Protein AF-A0AAW1SL68-F1 (afdb_monomer)

Mean predicted aligned error: 12.69 Å

Organism: NCBI:txid2026836

Solvent-accessible surface area (backbone atoms only — not comparable to full-atom values): 15968 Å² total; per-residue (Å²): 64,34,27,47,68,91,43,75,77,47,66,90,59,58,61,67,52,42,34,54,51,48,49,42,37,63,54,7,51,54,51,24,51,52,52,54,58,51,60,76,77,46,98,68,89,75,97,70,90,88,88,80,80,77,94,70,77,89,69,85,68,61,68,73,53,34,25,86,34,45,43,79,43,90,90,37,33,46,25,42,74,57,101,59,68,100,48,80,78,36,54,68,73,12,46,48,74,44,70,50,94,93,45,92,64,53,23,38,44,44,39,36,48,51,89,64,20,40,38,42,44,76,40,73,72,46,87,62,49,71,77,46,41,66,59,51,51,52,51,45,51,73,64,46,46,62,56,48,49,52,51,38,52,53,50,50,57,56,73,65,46,91,58,77,56,59,58,84,99,53,37,38,42,34,38,38,56,50,77,72,44,76,47,41,40,56,67,77,62,55,70,68,58,52,71,67,58,53,52,51,52,51,54,52,49,51,56,50,54,59,56,62,72,52,81,89,69,71,87,56,78,44,78,47,78,45,78,54,74,80,64,20,40,38,39,35,40,34,36,71,57,32,37,39,41,36,46,45,66,74,46,94,82,67,47,73,67,56,54,50,52,52,50,50,54,46,38,60,75,67,62,54,75,129

Foldseek 3Di:
DKDQQLRRPDDPDDLVQLQVVSLLCNQAVLVLVVVVVVVVPDPDDDPDDDPDDDPDDPPPDPPSSHNQQWHQAPQQKIFGDDPDDNDPLVVLVGWDWDDDPPDPFIWTWIWGDQPSMIDTDTHGDDPCCSVCVVVVSVVCCVPVNVVSVVVNVVVVVCVPDDQLQDDPQKFKWKAQQSSRDIGTHDPVVVVPDDPFVVVVLVVVVVVVVVVVVVPPDQQDKDWDWDQTPQRKIWIWIDHRSMIMIIIHHDPPPDDPVNSVVVVVVSCVSVVPPD

Nearest PDB structures (foldseek):
  8c7g-assembly1_B  TM=5.333E-01  e=2.286E-08  Drosophila melanogaster
  8jbe-assembly1_B  TM=5.114E-01  e=7.206E-08  Drosophila
  7q3e-assembly1_C  TM=4.377E-01  e=7.071E-05  Mus musculus
  7q3d-assembly1_C  TM=4.205E-01  e=9.979E-05  Homo sapiens

Structure (mmCIF, N/CA/C/O backbone):
data_AF-A0AAW1SL68-F1
#
_entry.id   AF-A0AAW1SL68-F1
#
loop_
_atom_site.group_PDB
_atom_site.id
_atom_site.type_symbol
_atom_site.label_atom_id
_atom_site.label_alt_id
_atom_site.label_comp_id
_atom_site.label_asym_id
_atom_site.label_entity_id
_atom_site.label_seq_id
_atom_site.pdbx_PDB_ins_code
_atom_site.Cartn_x
_atom_site.Cartn_y
_atom_site.Cartn_z
_atom_site.occupancy
_atom_site.B_iso_or_equiv
_atom_site.auth_seq_id
_atom_site.auth_comp_id
_atom_site.auth_asym_id
_atom_site.auth_atom_id
_atom_site.pdbx_PDB_model_num
ATOM 1 N N . MET A 1 1 ? 5.568 2.529 -10.640 1.00 90.75 1 MET A N 1
ATOM 2 C CA . MET A 1 1 ? 5.225 2.273 -9.220 1.00 90.75 1 MET A CA 1
ATOM 3 C C . MET A 1 1 ? 6.407 2.636 -8.331 1.00 90.75 1 MET A C 1
ATOM 5 O O . MET A 1 1 ? 7.523 2.283 -8.673 1.00 90.75 1 MET A O 1
ATOM 9 N N . LEU A 1 2 ? 6.189 3.329 -7.215 1.00 91.44 2 LEU A N 1
ATOM 10 C CA . LEU A 1 2 ? 7.220 3.734 -6.255 1.00 91.44 2 LEU A CA 1
ATOM 11 C C . LEU A 1 2 ? 6.992 3.039 -4.910 1.00 91.44 2 LEU A C 1
ATOM 13 O O . LEU A 1 2 ? 5.893 3.107 -4.359 1.00 91.44 2 LEU A O 1
ATOM 17 N N . LEU A 1 3 ? 8.038 2.422 -4.365 1.00 91.19 3 LEU A N 1
ATOM 18 C CA . LEU A 1 3 ? 8.047 1.785 -3.054 1.00 91.19 3 LEU A CA 1
ATOM 19 C C . LEU A 1 3 ? 9.108 2.401 -2.141 1.00 91.19 3 LEU A C 1
ATOM 21 O O . LEU A 1 3 ? 10.146 2.862 -2.608 1.00 91.19 3 LEU A O 1
ATOM 25 N N . HIS A 1 4 ? 8.866 2.319 -0.837 1.00 89.31 4 HIS A N 1
ATOM 26 C CA . HIS A 1 4 ? 9.845 2.548 0.218 1.00 89.31 4 HIS A CA 1
ATOM 27 C C . HIS A 1 4 ? 9.810 1.371 1.198 1.00 89.31 4 HIS A C 1
ATOM 29 O O . HIS A 1 4 ? 8.803 1.119 1.870 1.00 89.31 4 HIS A O 1
ATOM 35 N N . GLY A 1 5 ? 10.889 0.589 1.229 1.00 86.06 5 GLY A N 1
ATOM 36 C CA . GLY A 1 5 ? 10.877 -0.751 1.800 1.00 86.06 5 GLY A CA 1
ATOM 37 C C . GLY A 1 5 ? 9.733 -1.572 1.200 1.00 86.06 5 GLY A C 1
ATOM 38 O O . GLY A 1 5 ? 9.568 -1.644 -0.012 1.00 86.06 5 GLY A O 1
ATOM 39 N N . ARG A 1 6 ? 8.890 -2.156 2.055 1.00 84.56 6 ARG A N 1
ATOM 40 C CA . ARG A 1 6 ? 7.715 -2.949 1.639 1.00 84.56 6 ARG A CA 1
ATOM 41 C C . ARG A 1 6 ? 6.455 -2.129 1.333 1.00 84.56 6 ARG A C 1
ATOM 43 O O . ARG A 1 6 ? 5.433 -2.715 0.973 1.00 84.56 6 ARG A O 1
ATOM 50 N N . TYR A 1 7 ? 6.487 -0.816 1.545 1.00 84.00 7 TYR A N 1
ATOM 51 C CA . TYR A 1 7 ? 5.317 0.050 1.408 1.00 84.00 7 TYR A CA 1
ATOM 52 C C . TYR A 1 7 ? 5.291 0.665 0.011 1.00 84.00 7 TYR A C 1
ATOM 54 O O . TYR A 1 7 ? 6.285 1.246 -0.415 1.00 84.00 7 TYR A O 1
ATOM 62 N N . VAL A 1 8 ? 4.167 0.567 -0.701 1.00 86.81 8 VAL A N 1
ATOM 63 C CA . VAL A 1 8 ? 3.986 1.329 -1.946 1.00 86.81 8 VAL A CA 1
ATOM 64 C C . VAL A 1 8 ? 3.598 2.748 -1.569 1.00 86.81 8 VAL A C 1
ATOM 66 O O . VAL A 1 8 ? 2.657 2.958 -0.806 1.00 86.81 8 VAL A O 1
ATOM 69 N N . LEU A 1 9 ? 4.345 3.709 -2.095 1.00 84.88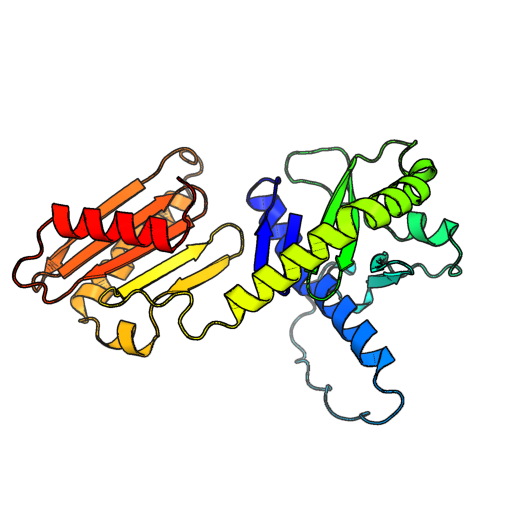 9 LEU A N 1
ATOM 70 C CA . LEU A 1 9 ? 4.048 5.127 -1.952 1.00 84.88 9 LEU A CA 1
ATOM 71 C C . LEU A 1 9 ? 3.108 5.601 -3.061 1.00 84.88 9 LEU A C 1
ATOM 73 O O . LEU A 1 9 ? 2.266 6.460 -2.822 1.00 84.88 9 LEU A O 1
ATOM 77 N N . TRP A 1 10 ? 3.252 5.047 -4.270 1.00 86.62 10 TRP A N 1
ATOM 78 C CA . TRP A 1 10 ? 2.449 5.435 -5.427 1.00 86.62 10 TRP A CA 1
ATOM 79 C C . TRP A 1 10 ? 2.466 4.378 -6.545 1.00 86.62 10 TRP A C 1
ATOM 81 O O . TRP A 1 10 ? 3.485 3.726 -6.780 1.00 86.62 10 TRP A O 1
ATOM 91 N N . SER A 1 11 ? 1.366 4.249 -7.289 1.00 87.31 11 SER A N 1
ATOM 92 C CA . SER A 1 11 ? 1.291 3.475 -8.534 1.00 87.31 11 SER A CA 1
ATOM 93 C C . SER A 1 11 ? 0.362 4.169 -9.529 1.00 87.31 11 SER A C 1
ATOM 95 O O . SER A 1 11 ? -0.677 4.684 -9.130 1.00 87.31 11 SER A O 1
ATOM 97 N N . SER A 1 12 ? 0.732 4.169 -10.811 1.00 88.44 12 SER A N 1
ATOM 98 C CA . SER A 1 12 ? -0.128 4.592 -11.927 1.00 88.44 12 SER A CA 1
ATOM 99 C C . SER A 1 12 ? -0.877 3.435 -12.588 1.00 88.44 12 SER A C 1
ATOM 101 O O . SER A 1 12 ? -1.609 3.665 -13.542 1.00 88.44 12 SER A O 1
ATOM 103 N N . LEU A 1 13 ? -0.632 2.199 -12.154 1.00 86.25 13 LEU A N 1
ATOM 104 C CA . LEU A 1 13 ? -1.165 1.000 -12.796 1.00 86.25 13 LEU A CA 1
ATOM 105 C C . LEU A 1 13 ? -2.511 0.607 -12.191 1.00 86.25 13 LEU A C 1
ATOM 107 O O . LEU A 1 13 ? -2.832 0.998 -11.065 1.00 86.25 13 LEU A O 1
ATOM 111 N N . GLY A 1 14 ? -3.251 -0.235 -12.914 1.00 79.62 14 GLY A N 1
ATOM 112 C CA . GLY A 1 14 ? -4.454 -0.882 -12.403 1.00 79.62 14 GLY A CA 1
ATOM 113 C C . GLY A 1 14 ? -4.194 -1.656 -11.106 1.00 79.62 14 GLY A C 1
ATOM 114 O O . GLY A 1 14 ? -3.051 -1.944 -10.730 1.00 79.62 14 GLY A O 1
ATOM 115 N N . MET A 1 15 ? -5.269 -1.978 -10.387 1.00 78.12 15 MET A N 1
ATOM 116 C CA . MET A 1 15 ? -5.177 -2.635 -9.081 1.00 78.12 15 MET A CA 1
ATOM 117 C C . MET A 1 15 ? -4.473 -3.995 -9.164 1.00 78.12 15 MET A C 1
ATOM 119 O O . MET A 1 15 ? -3.604 -4.279 -8.341 1.00 78.12 15 MET A O 1
ATOM 123 N N . GLU A 1 16 ? -4.831 -4.810 -10.154 1.00 83.19 16 GLU A N 1
ATOM 124 C CA . GLU A 1 16 ? -4.286 -6.160 -10.329 1.00 83.19 16 GLU A CA 1
ATOM 125 C C . GLU A 1 16 ? -2.799 -6.123 -10.701 1.00 83.19 16 GLU A C 1
ATOM 127 O O . GLU A 1 16 ? -1.984 -6.780 -10.051 1.00 83.19 16 GLU A O 1
ATOM 132 N N . ASP A 1 17 ? -2.418 -5.272 -11.655 1.00 87.62 17 ASP A N 1
ATOM 133 C CA . ASP A 1 17 ? -1.019 -5.106 -12.063 1.00 87.62 17 ASP A CA 1
ATOM 134 C C . ASP A 1 17 ? -0.153 -4.522 -10.941 1.00 87.62 17 ASP A C 1
ATOM 136 O O . ASP A 1 17 ? 0.974 -4.967 -10.707 1.00 87.62 17 ASP A O 1
ATOM 140 N N . SER A 1 18 ? -0.686 -3.550 -10.193 1.00 87.38 18 SER A N 1
ATOM 141 C CA . SER A 1 18 ? 0.003 -2.979 -9.032 1.00 87.38 18 SER A CA 1
ATOM 142 C C . SER A 1 18 ? 0.256 -4.033 -7.953 1.00 87.38 18 SER A C 1
ATOM 144 O O . SER A 1 18 ? 1.352 -4.080 -7.391 1.00 87.38 18 SER A O 1
ATOM 146 N N . GLN A 1 19 ? -0.723 -4.901 -7.675 1.00 84.69 19 GLN A N 1
ATOM 147 C CA . GLN A 1 19 ? -0.557 -6.011 -6.734 1.00 84.69 19 GLN A CA 1
ATOM 148 C C . GLN A 1 19 ? 0.483 -7.016 -7.231 1.00 84.69 19 GLN A C 1
ATOM 150 O O . GLN A 1 19 ? 1.371 -7.405 -6.471 1.00 84.69 19 GLN A O 1
ATOM 155 N N . ALA A 1 20 ? 0.408 -7.418 -8.501 1.00 87.81 20 ALA A N 1
ATOM 156 C CA . ALA A 1 20 ? 1.349 -8.363 -9.091 1.00 87.81 20 ALA A CA 1
ATOM 157 C C . ALA A 1 20 ? 2.793 -7.836 -9.023 1.00 87.81 20 ALA A C 1
ATOM 159 O O . ALA A 1 20 ? 3.703 -8.541 -8.573 1.00 87.81 20 ALA A O 1
ATOM 160 N N . LEU A 1 21 ? 3.002 -6.563 -9.372 1.00 90.81 21 LEU A N 1
ATOM 161 C CA . LEU A 1 21 ? 4.309 -5.920 -9.263 1.00 90.81 21 LEU A CA 1
ATOM 162 C C . LEU A 1 21 ? 4.763 -5.727 -7.819 1.00 90.81 21 LEU A C 1
ATOM 164 O O . LEU A 1 21 ? 5.958 -5.824 -7.542 1.00 90.81 21 LEU A O 1
ATOM 168 N N . HIS A 1 22 ? 3.852 -5.464 -6.882 1.00 89.25 22 HIS A N 1
ATOM 169 C CA . HIS A 1 22 ? 4.195 -5.389 -5.461 1.00 89.25 22 HIS A CA 1
ATOM 170 C C . HIS A 1 22 ? 4.668 -6.743 -4.926 1.00 89.25 22 HIS A C 1
ATOM 172 O O . HIS A 1 22 ? 5.665 -6.802 -4.199 1.00 89.25 22 HIS A O 1
ATOM 178 N N . VAL A 1 23 ? 4.028 -7.840 -5.340 1.00 88.81 23 VAL A N 1
ATOM 179 C CA . VAL A 1 23 ? 4.478 -9.202 -5.024 1.00 88.81 23 VAL A CA 1
ATOM 180 C C . VAL A 1 23 ? 5.870 -9.446 -5.600 1.00 88.81 23 VAL A C 1
ATOM 182 O O . VAL A 1 23 ? 6.755 -9.864 -4.856 1.00 88.81 23 VAL A O 1
ATOM 185 N N . LEU A 1 24 ? 6.115 -9.129 -6.875 1.00 91.06 24 LEU A N 1
ATOM 186 C CA . LEU A 1 24 ? 7.451 -9.236 -7.478 1.00 91.06 24 LEU A CA 1
ATOM 187 C C . LEU A 1 24 ? 8.494 -8.412 -6.700 1.00 91.06 24 LEU A C 1
ATOM 189 O O . LEU A 1 24 ? 9.565 -8.913 -6.348 1.00 91.06 24 LEU A O 1
ATOM 193 N N . ALA A 1 25 ? 8.166 -7.161 -6.373 1.00 91.62 25 ALA A N 1
ATOM 194 C CA . ALA A 1 25 ? 9.058 -6.262 -5.655 1.00 91.62 25 ALA A CA 1
ATOM 195 C C . ALA A 1 25 ? 9.428 -6.790 -4.264 1.00 91.62 25 ALA A C 1
ATOM 197 O O . ALA A 1 25 ? 10.599 -6.791 -3.888 1.00 91.62 25 ALA A O 1
ATOM 198 N N . THR A 1 26 ? 8.445 -7.267 -3.502 1.00 88.56 26 THR A N 1
ATOM 199 C CA . THR A 1 26 ? 8.644 -7.721 -2.119 1.00 88.56 26 THR A CA 1
ATOM 200 C C . THR A 1 26 ? 9.230 -9.123 -2.011 1.00 88.56 26 THR A C 1
ATOM 202 O O . THR A 1 26 ? 9.933 -9.406 -1.040 1.00 88.56 26 THR A O 1
ATOM 205 N N . THR A 1 27 ? 8.984 -9.993 -2.991 1.00 87.94 27 THR A N 1
ATOM 206 C CA . THR A 1 27 ? 9.466 -11.383 -2.967 1.00 87.94 27 THR A CA 1
ATOM 207 C C . THR A 1 27 ? 10.813 -11.577 -3.652 1.00 87.94 27 THR A C 1
ATOM 209 O O . THR A 1 27 ? 11.559 -12.458 -3.225 1.00 87.94 27 THR A O 1
ATOM 212 N N . ALA A 1 28 ? 11.147 -10.756 -4.654 1.00 90.25 28 ALA A N 1
ATOM 213 C CA . ALA A 1 28 ? 12.357 -10.915 -5.457 1.00 90.25 28 ALA A CA 1
ATOM 214 C C . ALA A 1 28 ? 13.281 -9.688 -5.404 1.00 90.25 28 ALA A C 1
ATOM 216 O O . ALA A 1 28 ? 14.425 -9.813 -4.965 1.00 90.25 28 ALA A O 1
ATOM 217 N N . LEU A 1 29 ? 12.789 -8.502 -5.782 1.00 91.31 29 LEU A N 1
ATOM 218 C CA . LEU A 1 29 ? 13.640 -7.320 -6.001 1.00 91.31 29 LEU A CA 1
ATOM 219 C C . LEU A 1 29 ? 14.248 -6.760 -4.706 1.00 91.31 29 LEU A C 1
ATOM 221 O O . LEU A 1 29 ? 15.464 -6.625 -4.597 1.00 91.31 29 LEU A O 1
ATOM 225 N N . LEU A 1 30 ? 13.425 -6.463 -3.697 1.00 90.25 30 LEU A N 1
ATOM 226 C CA . LEU A 1 30 ? 13.892 -5.917 -2.416 1.00 90.25 30 LEU A CA 1
ATOM 227 C C . LEU A 1 30 ? 14.814 -6.897 -1.662 1.00 90.25 30 LEU A C 1
ATOM 229 O O . LEU A 1 30 ? 15.844 -6.469 -1.131 1.00 90.25 30 LEU A O 1
ATOM 233 N N . PRO A 1 31 ? 14.537 -8.217 -1.627 1.00 88.75 31 PRO A N 1
ATOM 234 C CA . PRO A 1 31 ? 15.497 -9.167 -1.076 1.00 88.75 31 PRO A CA 1
ATOM 235 C C . PRO A 1 31 ? 16.816 -9.242 -1.865 1.00 88.75 31 PRO A C 1
ATOM 237 O O . PRO A 1 31 ? 17.869 -9.405 -1.253 1.00 88.75 31 PRO A O 1
ATOM 240 N N . ALA A 1 32 ? 16.796 -9.090 -3.194 1.00 87.06 32 ALA A N 1
ATOM 241 C CA . ALA A 1 32 ? 18.019 -9.069 -4.004 1.00 87.06 32 ALA A CA 1
ATOM 242 C C . ALA A 1 32 ? 18.892 -7.843 -3.689 1.00 87.06 32 ALA A C 1
ATOM 244 O O . ALA A 1 32 ? 20.104 -7.969 -3.501 1.00 87.06 32 ALA A O 1
ATOM 245 N N . VAL A 1 33 ? 18.259 -6.677 -3.530 1.00 86.50 33 VAL A N 1
ATOM 246 C CA . VAL A 1 33 ? 18.903 -5.448 -3.047 1.00 86.50 33 VAL A CA 1
ATOM 247 C C . VAL A 1 33 ? 19.572 -5.663 -1.689 1.00 86.50 33 VAL A C 1
ATOM 249 O O . VAL A 1 33 ? 20.758 -5.382 -1.521 1.00 86.50 33 VAL A O 1
ATOM 252 N N . THR A 1 34 ? 18.824 -6.178 -0.710 1.00 84.38 34 THR A N 1
ATOM 253 C CA . THR A 1 34 ? 19.344 -6.329 0.659 1.00 84.38 34 THR A CA 1
ATOM 254 C C . THR A 1 34 ? 20.465 -7.360 0.731 1.00 84.38 34 THR A C 1
ATOM 256 O O . THR A 1 34 ? 21.450 -7.136 1.436 1.00 84.38 34 THR A O 1
ATOM 259 N N . ALA A 1 35 ? 20.375 -8.447 -0.045 1.00 80.88 35 ALA A N 1
ATOM 260 C CA . ALA A 1 35 ? 21.464 -9.402 -0.197 1.00 80.88 35 ALA A CA 1
ATOM 261 C C . ALA A 1 35 ? 22.727 -8.713 -0.735 1.00 80.88 35 ALA A C 1
ATOM 263 O O . ALA A 1 35 ? 23.797 -8.875 -0.151 1.00 80.88 35 ALA A O 1
ATOM 264 N N . HIS A 1 36 ? 22.610 -7.891 -1.783 1.00 74.44 36 HIS A N 1
ATOM 265 C CA . HIS A 1 36 ? 23.743 -7.158 -2.353 1.00 74.44 36 HIS A CA 1
ATOM 266 C C . HIS A 1 36 ? 24.404 -6.204 -1.341 1.00 74.44 36 HIS A C 1
ATOM 268 O O . HIS A 1 36 ? 25.627 -6.221 -1.183 1.00 74.44 36 HIS A O 1
ATOM 274 N N . SER A 1 37 ? 23.613 -5.429 -0.592 1.00 66.69 37 SER A N 1
ATOM 275 C CA . SER A 1 37 ? 24.130 -4.539 0.459 1.00 66.69 37 SER A CA 1
ATOM 276 C C . SER A 1 37 ? 24.770 -5.301 1.629 1.00 66.69 37 SER A C 1
ATOM 278 O O . SER A 1 37 ? 25.761 -4.844 2.195 1.00 66.69 37 SER A O 1
ATOM 280 N N . ALA A 1 38 ? 24.263 -6.491 1.972 1.00 59.66 38 ALA A N 1
ATOM 281 C CA . ALA A 1 38 ? 24.864 -7.348 2.996 1.00 59.66 38 ALA A CA 1
ATOM 282 C C . ALA A 1 38 ? 26.229 -7.915 2.559 1.00 59.66 38 ALA A C 1
ATOM 284 O O . ALA A 1 38 ? 27.146 -8.023 3.376 1.00 59.66 38 ALA A O 1
ATOM 285 N N . PHE A 1 39 ? 26.404 -8.214 1.266 1.00 52.72 39 PHE A N 1
ATOM 286 C CA . PHE A 1 39 ? 27.691 -8.648 0.715 1.00 52.72 39 PHE A CA 1
ATOM 287 C C . PHE A 1 39 ? 28.753 -7.533 0.710 1.00 52.72 39 PHE A C 1
ATOM 289 O O . PHE A 1 39 ? 29.941 -7.846 0.815 1.00 52.72 39 PHE A O 1
ATOM 296 N N . SER A 1 40 ? 28.369 -6.248 0.658 1.00 48.44 40 SER A N 1
ATOM 297 C CA . SER A 1 40 ? 29.333 -5.133 0.670 1.00 48.44 40 SER A CA 1
ATOM 298 C C . SER A 1 40 ? 29.892 -4.806 2.064 1.00 48.44 40 SER A C 1
ATOM 300 O O . SER A 1 40 ? 30.948 -4.185 2.163 1.00 48.44 40 SER A O 1
ATOM 302 N N . LEU A 1 41 ? 29.220 -5.231 3.140 1.00 43.94 41 LEU A N 1
ATOM 303 C CA . LEU A 1 41 ? 29.601 -4.945 4.534 1.00 43.94 41 LEU A CA 1
ATOM 304 C C . LEU A 1 41 ? 30.269 -6.129 5.261 1.00 43.94 41 LEU A C 1
ATOM 306 O O . LEU A 1 41 ? 30.712 -5.972 6.396 1.00 43.94 41 LEU A O 1
ATOM 310 N N . GLY A 1 42 ? 30.384 -7.304 4.631 1.00 35.88 42 GLY A N 1
ATOM 311 C CA . GLY A 1 42 ? 30.659 -8.545 5.360 1.00 35.88 42 GLY A CA 1
ATOM 312 C C . GLY A 1 42 ? 31.508 -9.586 4.636 1.00 35.88 42 GLY A C 1
ATOM 313 O O . GLY A 1 42 ? 31.122 -10.749 4.575 1.00 35.88 42 GLY A O 1
ATOM 314 N N . ARG A 1 43 ? 32.731 -9.252 4.198 1.00 40.97 43 ARG A N 1
ATOM 315 C CA . ARG A 1 43 ? 33.781 -10.276 3.999 1.00 40.97 43 ARG A CA 1
ATOM 316 C C . ARG A 1 43 ? 34.377 -10.680 5.355 1.00 40.97 43 ARG A C 1
ATOM 318 O O . ARG A 1 43 ? 35.573 -10.517 5.565 1.00 40.97 43 ARG A O 1
ATOM 325 N N . ARG A 1 44 ? 33.537 -11.150 6.287 1.00 45.28 44 ARG A N 1
ATOM 326 C CA . ARG A 1 44 ? 33.881 -11.938 7.489 1.00 45.28 44 ARG A CA 1
ATOM 327 C C . ARG A 1 44 ? 32.602 -12.274 8.274 1.00 45.28 44 ARG A C 1
ATOM 329 O O . ARG A 1 44 ? 31.937 -11.387 8.786 1.00 45.28 44 ARG A O 1
ATOM 336 N N . ILE A 1 45 ? 32.377 -13.583 8.427 1.00 39.47 45 ILE A N 1
ATOM 337 C CA . ILE A 1 45 ? 31.515 -14.259 9.415 1.00 39.47 45 ILE A CA 1
ATOM 338 C C . ILE A 1 45 ? 30.009 -14.311 9.081 1.00 39.47 45 ILE A C 1
ATOM 340 O O . ILE A 1 45 ? 29.229 -13.458 9.482 1.00 39.47 45 ILE A O 1
ATOM 344 N N . SER A 1 46 ? 29.582 -15.399 8.431 1.00 34.94 46 SER A N 1
ATOM 345 C CA . SER A 1 46 ? 28.626 -16.372 9.009 1.00 34.94 46 SER A CA 1
ATOM 346 C C . SER A 1 46 ? 28.228 -17.433 7.975 1.00 34.94 46 SER A C 1
ATOM 348 O O . SER A 1 46 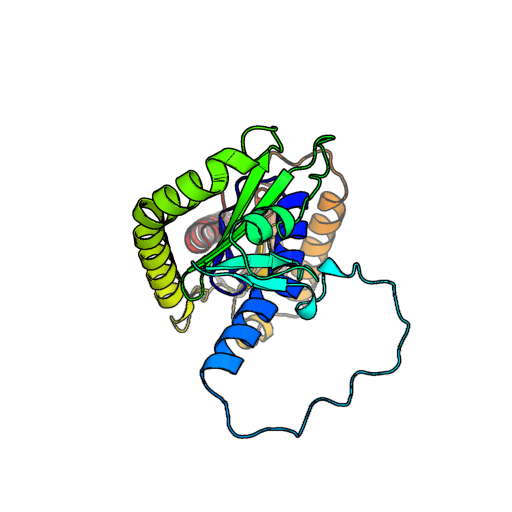? 27.166 -17.418 7.364 1.00 34.94 46 SER A O 1
ATOM 350 N N . SER A 1 47 ? 29.094 -18.435 7.819 1.00 43.00 47 SER A N 1
ATOM 351 C CA . SER A 1 47 ? 28.664 -19.775 7.428 1.00 43.00 47 SER A CA 1
ATOM 352 C C . SER A 1 47 ? 28.068 -20.469 8.658 1.00 43.00 47 SER A C 1
ATOM 354 O O . SER A 1 47 ? 28.753 -21.234 9.328 1.00 43.00 47 SER A O 1
ATOM 356 N N . ALA A 1 48 ? 26.830 -20.153 9.019 1.00 37.34 48 ALA A N 1
ATOM 357 C CA . ALA A 1 48 ? 25.997 -20.974 9.900 1.00 37.34 48 ALA A CA 1
ATOM 358 C C . ALA A 1 48 ? 24.604 -20.344 9.956 1.00 37.34 48 ALA A C 1
ATOM 360 O O . ALA A 1 48 ? 24.496 -19.137 10.114 1.00 37.34 48 ALA A O 1
ATOM 361 N N . TYR A 1 49 ? 23.567 -21.177 9.883 1.00 34.78 49 TYR A N 1
ATOM 362 C CA . TYR A 1 49 ? 22.143 -20.822 9.936 1.00 34.78 49 TYR A CA 1
ATOM 363 C C . TYR A 1 49 ? 21.517 -20.259 8.656 1.00 34.78 49 TYR A C 1
ATOM 365 O O . TYR A 1 49 ? 21.157 -19.092 8.569 1.00 34.78 49 TYR A O 1
ATOM 373 N N . SER A 1 50 ? 21.255 -21.157 7.701 1.00 33.38 50 SER A N 1
ATOM 374 C CA . SER A 1 50 ? 19.928 -21.280 7.066 1.00 33.38 50 SER A CA 1
ATOM 375 C C . SER A 1 50 ? 19.846 -22.582 6.264 1.00 33.38 50 SER A C 1
ATOM 377 O O . SER A 1 50 ? 19.805 -22.594 5.039 1.00 33.38 50 SER A O 1
ATOM 379 N N . SER A 1 51 ? 19.830 -23.712 6.970 1.00 37.34 51 SER A N 1
ATOM 380 C CA . SER A 1 51 ? 19.390 -24.999 6.428 1.00 37.34 51 SER A CA 1
ATOM 381 C C . SER A 1 51 ? 18.253 -25.528 7.292 1.00 37.34 51 SER A C 1
ATOM 383 O O . SER A 1 51 ? 18.439 -26.359 8.172 1.00 37.34 51 SER A O 1
ATOM 385 N N . ARG A 1 52 ? 17.053 -24.995 7.056 1.00 37.78 52 ARG A N 1
ATOM 386 C CA . ARG A 1 52 ? 15.780 -25.653 7.383 1.00 37.78 52 ARG A CA 1
ATOM 387 C C . ARG A 1 52 ? 14.654 -24.974 6.606 1.00 37.78 52 ARG A C 1
ATOM 389 O O . ARG A 1 52 ? 13.758 -24.361 7.169 1.00 37.78 52 ARG A O 1
ATOM 396 N N . SER A 1 53 ? 14.722 -25.101 5.284 1.00 35.38 53 SER A N 1
ATOM 397 C CA . SER A 1 53 ? 13.526 -24.990 4.453 1.00 35.38 53 SER A CA 1
ATOM 398 C C . SER A 1 53 ? 12.963 -26.390 4.293 1.00 35.38 53 SER A C 1
ATOM 400 O O . SER A 1 53 ? 13.636 -27.294 3.801 1.00 35.38 53 SER A O 1
ATOM 402 N N . ALA A 1 54 ? 11.753 -26.547 4.813 1.00 34.44 54 ALA A N 1
ATOM 403 C CA . ALA A 1 54 ? 10.960 -27.753 4.782 1.00 34.44 54 ALA A CA 1
ATOM 404 C C . ALA A 1 54 ? 10.857 -28.320 3.361 1.00 34.44 54 ALA A C 1
ATOM 406 O O . ALA A 1 54 ? 10.538 -27.616 2.404 1.00 34.44 54 ALA A O 1
ATOM 407 N N . SER A 1 55 ? 11.091 -29.624 3.255 1.00 38.50 55 SER A N 1
ATOM 408 C CA . SER A 1 55 ? 10.615 -30.452 2.159 1.00 38.50 55 SER A CA 1
ATOM 409 C C . SER A 1 55 ? 9.084 -30.421 2.153 1.00 38.50 55 SER A C 1
ATOM 411 O O . SER A 1 55 ? 8.441 -31.079 2.970 1.00 38.50 55 SER A O 1
ATOM 413 N N . GLY A 1 56 ? 8.499 -29.634 1.257 1.00 31.05 56 GLY A N 1
ATOM 414 C CA . GLY A 1 56 ? 7.057 -29.568 1.048 1.00 31.05 56 GLY A CA 1
ATOM 415 C C . GLY A 1 56 ? 6.770 -28.992 -0.331 1.00 31.05 56 GLY A C 1
ATOM 416 O O . GLY A 1 56 ? 6.976 -27.805 -0.538 1.00 31.05 56 GLY A O 1
ATOM 417 N N . SER A 1 57 ? 6.381 -29.873 -1.257 1.00 33.75 57 SER A N 1
ATOM 418 C CA . SER A 1 57 ? 5.917 -29.634 -2.635 1.00 33.75 57 SER A CA 1
ATOM 419 C C . SER A 1 57 ? 6.563 -28.458 -3.385 1.00 33.75 57 SER A C 1
ATOM 421 O O . SER A 1 57 ? 6.195 -27.297 -3.196 1.00 33.75 57 SER A O 1
ATOM 423 N N . ALA A 1 58 ? 7.455 -28.773 -4.326 1.00 39.12 58 ALA A N 1
ATOM 424 C CA . ALA A 1 58 ? 7.882 -27.852 -5.372 1.00 39.12 58 ALA A CA 1
ATOM 425 C C . ALA A 1 58 ? 6.685 -27.495 -6.273 1.00 39.12 58 ALA A C 1
ATOM 427 O O . ALA A 1 58 ? 6.498 -28.059 -7.345 1.00 39.12 58 ALA A O 1
ATOM 428 N N . SER A 1 59 ? 5.852 -26.562 -5.813 1.00 41.09 59 SER A N 1
ATOM 429 C CA . SER A 1 59 ? 5.076 -25.719 -6.711 1.00 41.09 59 SER A CA 1
ATOM 430 C C . SER A 1 59 ? 6.097 -24.932 -7.523 1.00 41.09 59 SER A C 1
ATOM 432 O O . SER A 1 59 ? 6.985 -24.292 -6.949 1.00 41.09 59 SER A O 1
ATOM 434 N N . SER A 1 60 ? 6.032 -25.073 -8.842 1.00 43.81 60 SER A N 1
ATOM 435 C CA . SER A 1 60 ? 6.874 -24.400 -9.824 1.00 43.81 60 SER A CA 1
ATOM 436 C C . SER A 1 60 ? 6.715 -22.884 -9.696 1.00 43.81 60 SER A C 1
ATOM 438 O O . SER A 1 60 ? 5.941 -22.260 -10.417 1.00 43.81 60 SER A O 1
ATOM 440 N N . ARG A 1 61 ? 7.407 -22.271 -8.734 1.00 56.31 61 ARG A N 1
ATOM 441 C CA . ARG A 1 61 ? 7.500 -20.815 -8.652 1.00 56.31 61 ARG A CA 1
ATOM 442 C C . ARG A 1 61 ? 8.265 -20.339 -9.880 1.00 56.31 61 ARG A C 1
ATOM 444 O O . ARG A 1 61 ? 9.309 -20.912 -10.196 1.00 56.31 61 ARG A O 1
ATOM 451 N N . HIS A 1 62 ? 7.755 -19.307 -10.551 1.00 65.06 62 HIS A N 1
ATOM 452 C CA . HIS A 1 62 ? 8.470 -18.678 -11.657 1.00 65.06 62 HIS A CA 1
ATOM 453 C C . HIS A 1 62 ? 9.894 -18.313 -11.201 1.00 65.06 62 HIS A C 1
ATOM 455 O O . HIS A 1 62 ? 10.049 -17.745 -10.116 1.00 65.06 62 HIS A O 1
ATOM 461 N N . PRO A 1 63 ? 10.936 -18.650 -11.981 1.00 70.44 63 PRO A N 1
ATOM 462 C CA . PRO A 1 63 ? 12.331 -18.475 -11.570 1.00 70.44 63 PRO A CA 1
ATOM 463 C C . PRO A 1 63 ? 12.666 -17.013 -11.238 1.00 70.44 63 PRO A C 1
ATOM 465 O O . PRO A 1 63 ? 13.453 -16.748 -10.330 1.00 70.44 63 PRO A O 1
ATOM 468 N N . GLU A 1 64 ? 11.996 -16.072 -11.899 1.00 75.50 64 GLU A N 1
ATOM 469 C CA . GLU A 1 64 ? 12.130 -14.623 -11.707 1.00 75.50 64 GLU A CA 1
ATOM 470 C C . GLU A 1 64 ? 11.533 -14.117 -10.384 1.00 75.50 64 GLU A C 1
ATOM 472 O O . GLU A 1 64 ? 11.899 -13.046 -9.914 1.00 75.50 64 GLU A O 1
ATOM 477 N N . LEU A 1 65 ? 10.683 -14.902 -9.713 1.00 79.31 65 LEU A N 1
ATOM 478 C CA . LEU A 1 65 ? 10.222 -14.595 -8.352 1.00 79.31 65 LEU A CA 1
ATOM 479 C C . LEU A 1 65 ? 11.260 -14.975 -7.285 1.00 79.31 65 LEU A C 1
ATOM 481 O O . LEU A 1 65 ? 11.024 -14.798 -6.089 1.00 79.31 65 LEU A O 1
ATOM 485 N N . SER A 1 66 ? 12.406 -15.530 -7.689 1.00 83.00 66 SER A N 1
ATOM 486 C CA . SER A 1 66 ? 13.505 -15.801 -6.772 1.00 83.00 66 SER A CA 1
ATOM 487 C C . SER A 1 66 ? 14.430 -14.580 -6.665 1.00 83.00 66 SER A C 1
ATOM 489 O O . SER A 1 66 ? 14.881 -14.067 -7.687 1.00 83.00 66 SER A O 1
ATOM 491 N N . PRO A 1 67 ? 14.817 -14.144 -5.451 1.00 83.38 67 PRO A N 1
ATOM 492 C CA . PRO A 1 67 ? 15.799 -13.067 -5.283 1.00 83.38 67 PRO A CA 1
ATOM 493 C C . PRO A 1 67 ? 17.128 -13.337 -5.990 1.00 83.38 67 PRO A C 1
ATOM 495 O O . PRO A 1 67 ? 17.806 -12.420 -6.428 1.00 83.38 67 PRO A O 1
ATOM 498 N N . LYS A 1 68 ? 17.494 -14.618 -6.119 1.00 84.56 68 LYS A N 1
ATOM 499 C CA . LYS A 1 68 ? 18.729 -15.071 -6.768 1.00 84.56 68 LYS A CA 1
ATOM 500 C C . LYS A 1 68 ? 18.721 -14.908 -8.284 1.00 84.56 68 LYS A C 1
ATOM 502 O O . LYS A 1 68 ? 19.765 -15.101 -8.890 1.00 84.56 68 LYS A O 1
ATOM 507 N N . ALA A 1 69 ? 17.569 -14.631 -8.892 1.00 85.19 69 ALA A N 1
ATOM 508 C CA . ALA A 1 69 ? 17.490 -14.323 -10.312 1.00 85.19 69 ALA A CA 1
ATOM 509 C C . ALA A 1 69 ? 17.913 -12.880 -10.608 1.00 85.19 69 ALA A C 1
ATOM 511 O O . ALA A 1 69 ? 18.201 -12.581 -11.760 1.00 85.19 69 ALA A O 1
ATOM 512 N N . TRP A 1 70 ? 17.985 -12.013 -9.594 1.00 87.38 70 TRP A N 1
ATOM 513 C CA . TRP A 1 70 ? 18.223 -10.583 -9.754 1.00 87.38 70 TRP A CA 1
ATOM 514 C C . TRP A 1 70 ? 19.582 -10.164 -9.204 1.00 87.38 70 TRP A C 1
ATOM 516 O O . TRP A 1 70 ? 20.029 -10.635 -8.159 1.00 87.38 70 TRP A O 1
ATOM 526 N N . GLN A 1 71 ? 20.201 -9.211 -9.887 1.00 87.19 71 GLN A N 1
ATOM 527 C CA . GLN A 1 71 ? 21.446 -8.569 -9.496 1.00 87.19 71 GLN A CA 1
ATOM 528 C C . GLN A 1 71 ? 21.300 -7.050 -9.545 1.00 87.19 71 GLN A C 1
ATOM 530 O O . GLN A 1 71 ? 20.590 -6.503 -10.390 1.00 87.19 71 GLN A O 1
ATOM 535 N N . VAL A 1 72 ? 22.002 -6.370 -8.639 1.00 84.88 72 VAL A N 1
ATOM 536 C CA . VAL A 1 72 ? 22.125 -4.912 -8.661 1.00 84.88 72 VAL A CA 1
ATOM 537 C C . VAL A 1 72 ? 23.253 -4.544 -9.619 1.00 84.88 72 VAL A C 1
ATOM 539 O O . VAL A 1 72 ? 24.398 -4.965 -9.450 1.00 84.88 72 VAL A O 1
ATOM 542 N N . LEU A 1 73 ? 22.906 -3.777 -10.641 1.00 82.00 73 LEU A N 1
ATOM 543 C CA . LEU A 1 73 ? 23.789 -3.282 -11.684 1.00 82.00 73 LEU A CA 1
ATOM 544 C C . LEU A 1 73 ? 24.355 -1.906 -11.287 1.00 82.00 73 LEU A C 1
ATOM 546 O O . LEU A 1 73 ? 23.796 -1.215 -10.422 1.00 82.00 73 LEU A O 1
ATOM 550 N N . PRO A 1 74 ? 25.465 -1.467 -11.912 1.00 73.81 74 PRO A N 1
ATOM 551 C CA . PRO A 1 74 ? 26.003 -0.132 -11.688 1.00 73.81 74 PRO A CA 1
ATOM 552 C C . PRO A 1 74 ? 24.935 0.948 -11.883 1.00 73.81 74 PRO A C 1
ATOM 554 O O . PRO A 1 74 ? 24.160 0.917 -12.834 1.00 73.81 74 PRO A O 1
ATOM 557 N N . GLY A 1 75 ? 24.902 1.918 -10.970 1.00 75.25 75 GLY 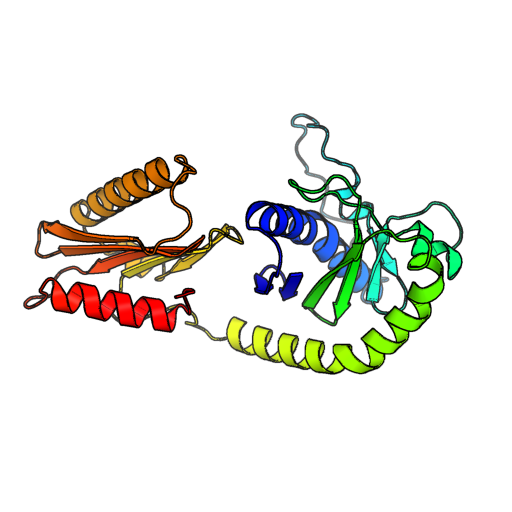A N 1
ATOM 558 C CA . GLY A 1 75 ? 23.904 2.988 -10.995 1.00 75.25 75 GLY A CA 1
ATOM 559 C C . GLY A 1 75 ? 22.602 2.675 -10.258 1.00 75.25 75 GLY A C 1
ATOM 560 O O . GLY A 1 75 ? 21.734 3.532 -10.262 1.00 75.25 75 GLY A O 1
ATOM 561 N N . GLY A 1 76 ? 22.473 1.521 -9.592 1.00 80.12 76 GLY A N 1
ATOM 562 C CA . GLY A 1 76 ? 21.310 1.205 -8.748 1.00 80.12 76 GLY A CA 1
ATOM 563 C C . GLY A 1 76 ? 20.140 0.571 -9.501 1.00 80.12 76 GLY A C 1
ATOM 564 O O . GLY A 1 76 ? 19.081 0.359 -8.921 1.00 80.12 76 GLY A O 1
ATOM 565 N N . VAL A 1 77 ? 20.317 0.244 -10.781 1.00 87.06 77 VAL A N 1
ATOM 566 C CA . VAL A 1 77 ? 19.336 -0.510 -11.572 1.00 87.06 77 VAL A CA 1
ATOM 567 C C . VAL A 1 77 ? 19.408 -1.989 -11.202 1.00 87.06 77 VAL A C 1
ATOM 569 O O . VAL A 1 77 ? 20.495 -2.501 -10.950 1.00 87.06 77 VAL A O 1
ATOM 572 N N . LEU A 1 78 ? 18.283 -2.700 -11.186 1.00 87.75 78 LEU A N 1
ATOM 573 C CA . LEU A 1 78 ? 18.277 -4.156 -11.071 1.00 87.75 78 LEU A CA 1
ATOM 574 C C . LEU A 1 78 ? 18.026 -4.801 -12.429 1.00 87.75 78 LEU A C 1
ATOM 576 O O . LEU A 1 78 ? 17.173 -4.355 -13.190 1.00 87.75 78 LEU A O 1
ATOM 580 N N . GLY A 1 79 ? 18.723 -5.899 -12.687 1.00 87.19 79 GLY A N 1
ATOM 581 C CA . GLY A 1 79 ? 18.444 -6.763 -13.827 1.00 87.19 79 GLY A CA 1
ATOM 582 C C . GLY A 1 79 ? 18.571 -8.228 -13.452 1.00 87.19 79 GLY A C 1
ATOM 583 O O . GLY A 1 79 ? 19.038 -8.582 -12.369 1.00 87.19 79 GLY A O 1
ATOM 584 N N . LEU A 1 80 ? 18.135 -9.084 -14.357 1.00 86.62 80 LEU A N 1
ATOM 585 C CA . LEU A 1 80 ? 18.268 -10.522 -14.270 1.00 86.62 80 LEU A CA 1
ATOM 586 C C . LEU A 1 80 ? 19.739 -10.938 -14.406 1.00 86.62 80 LEU A C 1
ATOM 588 O O . LEU A 1 80 ? 20.539 -10.308 -15.104 1.00 86.62 80 LEU A O 1
ATOM 592 N N . HIS A 1 81 ? 20.109 -12.032 -13.752 1.00 80.44 81 HIS A N 1
ATOM 593 C CA . HIS A 1 81 ? 21.395 -12.674 -13.983 1.00 80.44 81 HIS A CA 1
ATOM 594 C C . HIS A 1 81 ? 21.462 -13.185 -15.424 1.00 80.44 81 HIS A C 1
ATOM 596 O O . HIS A 1 81 ? 20.800 -14.156 -15.784 1.00 80.44 81 HIS A O 1
ATOM 602 N N . ASN A 1 82 ? 22.303 -12.552 -16.239 1.00 66.19 82 ASN A N 1
ATOM 603 C CA . ASN A 1 82 ? 22.666 -13.059 -17.553 1.00 66.19 82 ASN A CA 1
ATOM 604 C C . ASN A 1 82 ? 24.036 -13.749 -17.442 1.00 66.19 82 ASN A C 1
ATOM 606 O O . ASN A 1 82 ? 24.954 -13.215 -16.823 1.00 66.19 82 ASN A O 1
ATOM 610 N N . ALA A 1 83 ? 24.185 -14.944 -18.017 1.00 48.22 83 ALA A N 1
ATOM 611 C CA . ALA A 1 83 ? 25.426 -15.730 -17.977 1.00 48.22 83 ALA A CA 1
ATOM 612 C C . ALA A 1 83 ? 26.582 -15.109 -18.802 1.00 48.22 83 ALA A C 1
ATOM 614 O O . ALA A 1 83 ? 27.656 -15.699 -18.911 1.00 48.22 83 ALA A O 1
ATOM 615 N N . SER A 1 84 ? 26.363 -13.925 -19.378 1.00 49.03 84 SER A N 1
ATOM 616 C CA . SER A 1 84 ? 27.237 -13.250 -20.335 1.00 49.03 84 SER A CA 1
ATOM 617 C C . SER A 1 84 ? 27.785 -11.950 -19.723 1.00 49.03 84 SER A C 1
ATOM 619 O O . SER A 1 84 ? 26.991 -11.165 -19.218 1.00 49.03 84 SER A O 1
ATOM 621 N N . SER A 1 85 ? 29.116 -11.772 -19.770 1.00 44.09 85 SER A N 1
ATOM 622 C CA . SER A 1 85 ? 29.979 -10.614 -19.399 1.00 44.09 85 SER A CA 1
ATOM 623 C C . SER A 1 85 ? 29.313 -9.311 -18.886 1.00 44.09 85 SER A C 1
ATOM 625 O O . SER A 1 85 ? 28.378 -8.827 -19.519 1.00 44.09 85 SER A O 1
ATOM 627 N N . PRO A 1 86 ? 29.851 -8.645 -17.837 1.00 51.66 86 PRO A N 1
ATOM 628 C CA . PRO A 1 86 ? 29.308 -7.410 -17.254 1.00 51.66 86 PRO A CA 1
ATOM 629 C C . PRO A 1 86 ? 29.605 -6.134 -18.080 1.00 51.66 86 PRO A C 1
ATOM 631 O O . PRO A 1 86 ? 30.036 -5.121 -17.533 1.00 51.66 86 PRO A O 1
ATOM 634 N N . ASP A 1 87 ? 29.386 -6.158 -19.395 1.00 53.88 87 ASP A N 1
ATOM 635 C CA . ASP A 1 87 ? 29.537 -4.979 -20.265 1.00 53.88 87 ASP A CA 1
ATOM 636 C C . ASP A 1 87 ? 28.246 -4.143 -20.314 1.00 53.88 87 ASP A C 1
ATOM 638 O O . ASP A 1 87 ? 27.169 -4.649 -20.032 1.00 53.88 87 ASP A O 1
ATOM 642 N N . GLN A 1 88 ? 28.278 -2.866 -20.707 1.00 52.12 88 GLN A N 1
ATOM 643 C CA . GLN A 1 88 ? 27.057 -2.033 -20.796 1.00 52.12 88 GLN A CA 1
ATOM 644 C C . GLN A 1 88 ? 25.981 -2.611 -21.740 1.00 52.12 88 GLN A C 1
ATOM 646 O O . GLN A 1 88 ? 24.789 -2.457 -21.477 1.00 52.12 88 GLN A O 1
ATOM 651 N N . ALA A 1 89 ? 26.381 -3.362 -22.774 1.00 52.38 89 ALA A N 1
ATOM 652 C CA . ALA A 1 89 ? 25.468 -4.126 -23.633 1.00 52.38 89 ALA A CA 1
ATOM 653 C C . ALA A 1 89 ? 24.730 -5.261 -22.884 1.00 52.38 89 ALA A C 1
ATOM 655 O O . ALA A 1 89 ? 23.675 -5.720 -23.322 1.00 52.38 89 ALA A O 1
ATOM 656 N N . SER A 1 90 ? 25.253 -5.701 -21.733 1.00 60.94 90 SER A N 1
ATOM 657 C CA . SER A 1 90 ? 24.617 -6.689 -20.853 1.00 60.94 90 SER A CA 1
ATOM 658 C C . SER A 1 90 ? 23.450 -6.115 -20.048 1.00 60.94 90 SER A C 1
ATOM 660 O O . SER A 1 90 ? 22.541 -6.871 -19.719 1.00 60.94 90 SER A O 1
ATOM 662 N N . LEU A 1 91 ? 23.418 -4.794 -19.793 1.00 64.56 91 LEU A N 1
ATOM 663 C CA . LEU A 1 91 ? 22.342 -4.148 -19.029 1.00 64.56 91 LEU A CA 1
ATOM 664 C C . LEU A 1 91 ? 21.000 -4.330 -19.740 1.00 64.56 91 LEU A C 1
ATOM 666 O O . LEU A 1 91 ? 20.055 -4.843 -19.152 1.00 64.56 91 LEU A O 1
ATOM 670 N N . ILE A 1 92 ? 20.947 -3.999 -21.031 1.00 66.62 92 ILE A N 1
ATOM 671 C CA . ILE A 1 92 ? 19.740 -4.128 -21.861 1.00 66.62 92 ILE A CA 1
ATOM 672 C C . ILE A 1 92 ? 19.280 -5.590 -21.919 1.00 66.62 92 ILE A C 1
ATOM 674 O O . ILE A 1 92 ? 18.098 -5.883 -21.768 1.00 66.62 92 ILE A O 1
ATOM 678 N N . ASN A 1 93 ? 20.226 -6.520 -22.069 1.00 70.12 93 ASN A N 1
ATOM 679 C CA . ASN A 1 93 ? 19.948 -7.958 -22.124 1.00 70.12 93 ASN A CA 1
ATOM 680 C C . ASN A 1 93 ? 19.643 -8.583 -20.753 1.00 70.12 93 ASN A C 1
ATOM 682 O O . ASN A 1 93 ? 19.397 -9.786 -20.675 1.00 70.12 93 ASN A O 1
ATOM 686 N N . SER A 1 94 ? 19.705 -7.800 -19.678 1.00 77.69 94 SER A N 1
ATOM 687 C CA . SER A 1 94 ? 19.363 -8.229 -18.323 1.00 77.69 94 SER A CA 1
ATOM 688 C C . SER A 1 94 ? 18.001 -7.710 -17.865 1.00 77.69 94 SER A C 1
ATOM 690 O O . SER A 1 94 ? 17.521 -8.130 -16.819 1.00 77.69 94 SER A O 1
ATOM 692 N N . LEU A 1 95 ? 17.348 -6.816 -18.611 1.00 83.31 95 LEU A N 1
ATOM 693 C CA . LEU A 1 95 ? 16.041 -6.305 -18.205 1.00 83.31 95 LEU A CA 1
ATOM 694 C C . LEU A 1 95 ? 14.944 -7.345 -18.442 1.00 83.31 95 LEU A C 1
ATOM 696 O O . LEU A 1 95 ? 14.899 -8.016 -19.476 1.00 83.31 95 LEU A O 1
ATOM 700 N N . ALA A 1 96 ? 14.058 -7.472 -17.459 1.00 86.81 96 ALA A N 1
ATOM 701 C CA . ALA A 1 96 ? 12.911 -8.360 -17.546 1.00 86.81 96 ALA A CA 1
ATOM 702 C C . ALA A 1 96 ? 11.824 -7.742 -18.432 1.00 86.81 96 ALA A C 1
ATOM 704 O O . ALA A 1 96 ? 11.619 -6.527 -18.417 1.00 86.81 96 ALA A O 1
ATOM 705 N N . HIS A 1 97 ? 11.105 -8.595 -19.158 1.00 86.94 97 HIS A N 1
ATOM 706 C CA . HIS A 1 97 ? 9.908 -8.202 -19.894 1.00 86.94 97 HIS A CA 1
ATOM 707 C C . HIS A 1 97 ? 8.696 -8.717 -19.127 1.00 86.94 97 HIS A C 1
ATOM 709 O O . HIS A 1 97 ? 8.686 -9.865 -18.685 1.00 86.94 97 HIS A O 1
ATOM 715 N N . ILE A 1 98 ? 7.688 -7.872 -18.956 1.00 89.44 98 ILE A N 1
ATOM 716 C CA . ILE A 1 98 ? 6.456 -8.214 -18.252 1.00 89.44 98 ILE A CA 1
ATOM 717 C C . ILE A 1 98 ? 5.245 -7.907 -19.127 1.00 89.44 98 ILE A C 1
ATOM 719 O O . ILE A 1 98 ? 5.302 -7.030 -19.985 1.00 89.44 98 ILE A O 1
ATOM 723 N N . TYR A 1 99 ? 4.144 -8.603 -18.872 1.00 89.62 99 TYR A N 1
ATOM 724 C CA . TYR A 1 99 ? 2.849 -8.337 -19.490 1.00 89.62 99 TYR A CA 1
ATOM 725 C C . TYR A 1 99 ? 1.911 -7.778 -18.424 1.00 89.62 99 TYR A C 1
ATOM 727 O O . TYR A 1 99 ? 1.898 -8.279 -17.296 1.00 89.62 99 TYR A O 1
ATOM 735 N N . LEU A 1 100 ? 1.167 -6.734 -18.779 1.00 89.19 100 LEU A N 1
ATOM 736 C CA . LEU A 1 100 ? 0.046 -6.243 -17.979 1.00 89.19 100 LEU A CA 1
ATOM 737 C C . LEU A 1 100 ? -1.206 -7.040 -18.360 1.00 89.19 100 LEU A C 1
ATOM 739 O O . LEU A 1 100 ? -1.287 -7.533 -19.482 1.00 89.19 100 LEU A O 1
ATOM 743 N N . GLN A 1 101 ? -2.159 -7.202 -17.439 1.00 82.94 101 GLN A N 1
ATOM 744 C CA . GLN A 1 101 ? -3.310 -8.103 -17.644 1.00 82.94 101 GLN A CA 1
ATOM 745 C C . GLN A 1 101 ? -4.121 -7.786 -18.912 1.00 82.94 101 GLN A C 1
ATOM 747 O O . GLN A 1 101 ? -4.546 -8.702 -19.616 1.00 82.94 101 GLN A O 1
ATOM 752 N N . ASP A 1 102 ? -4.291 -6.499 -19.221 1.00 82.62 102 ASP A N 1
ATOM 753 C CA . ASP A 1 102 ? -5.126 -6.020 -20.330 1.00 82.62 102 ASP A CA 1
ATOM 754 C C . ASP A 1 102 ? -4.324 -5.645 -21.589 1.00 82.62 102 ASP A C 1
ATOM 756 O O . ASP A 1 102 ? -4.891 -5.147 -22.565 1.00 82.62 102 ASP A O 1
ATOM 760 N N . GLU A 1 103 ? -3.007 -5.877 -21.596 1.00 85.12 103 GLU A N 1
ATOM 761 C CA . GLU A 1 103 ? -2.131 -5.484 -22.699 1.00 85.12 103 GLU A CA 1
ATOM 762 C C . GLU A 1 103 ? -1.471 -6.688 -23.373 1.00 85.12 103 GLU A C 1
ATOM 764 O O . GLU A 1 103 ? -0.977 -7.616 -22.735 1.00 85.12 103 GLU A O 1
ATOM 769 N N . VAL A 1 104 ? -1.448 -6.656 -24.706 1.00 82.31 104 VAL A N 1
ATOM 770 C CA . VAL A 1 104 ? -0.826 -7.707 -25.525 1.00 82.31 104 VAL A CA 1
ATOM 771 C C . VAL A 1 104 ? 0.685 -7.504 -25.620 1.00 82.31 104 VAL A C 1
ATOM 773 O O . VAL A 1 104 ? 1.438 -8.475 -25.695 1.00 82.31 104 VAL A O 1
ATOM 776 N N . ASP A 1 105 ? 1.125 -6.247 -25.608 1.00 86.56 105 ASP A N 1
ATOM 777 C CA . ASP A 1 105 ? 2.519 -5.898 -25.840 1.00 86.56 105 ASP A CA 1
ATOM 778 C C . ASP A 1 105 ? 3.338 -5.965 -24.540 1.00 86.56 105 ASP A C 1
ATOM 780 O O . ASP A 1 105 ? 2.908 -5.469 -23.488 1.00 86.56 105 ASP A O 1
ATOM 784 N N . PRO A 1 106 ? 4.545 -6.558 -24.583 1.00 88.38 106 PRO A N 1
ATOM 785 C CA . PRO A 1 106 ? 5.408 -6.621 -23.420 1.00 88.38 106 PRO A CA 1
ATOM 786 C C . PRO A 1 106 ? 5.963 -5.240 -23.063 1.00 88.38 106 PRO A C 1
ATOM 788 O O . PRO A 1 106 ? 6.252 -4.392 -23.909 1.00 88.38 106 PRO A O 1
ATOM 791 N N . HIS A 1 107 ? 6.188 -5.057 -21.770 1.00 89.81 107 HIS A N 1
ATOM 792 C CA . HIS A 1 107 ? 6.847 -3.893 -21.204 1.00 89.81 107 HIS A CA 1
ATOM 793 C C . HIS A 1 107 ? 8.201 -4.295 -20.645 1.00 89.81 107 HIS A C 1
ATOM 795 O O . HIS A 1 107 ? 8.329 -5.302 -19.949 1.00 89.81 107 HIS A O 1
ATOM 801 N N . ILE A 1 108 ? 9.213 -3.474 -20.894 1.00 88.56 108 ILE A N 1
ATOM 802 C CA . ILE A 1 108 ? 10.509 -3.590 -20.242 1.00 88.56 108 ILE A CA 1
ATOM 803 C C . ILE A 1 108 ? 10.358 -3.050 -18.818 1.00 88.56 108 ILE A C 1
ATOM 805 O O . ILE A 1 108 ? 10.046 -1.874 -18.608 1.00 88.56 108 ILE A O 1
ATOM 809 N N . LEU A 1 109 ? 10.596 -3.911 -17.831 1.00 90.69 109 LEU A N 1
ATOM 810 C CA . LEU A 1 109 ? 10.636 -3.528 -16.429 1.00 90.69 109 LEU A CA 1
ATOM 811 C C . LEU A 1 109 ? 12.026 -2.987 -16.092 1.00 90.69 109 LEU A C 1
ATOM 813 O O . LEU A 1 109 ? 13.026 -3.699 -16.190 1.00 90.69 109 LEU A O 1
ATOM 8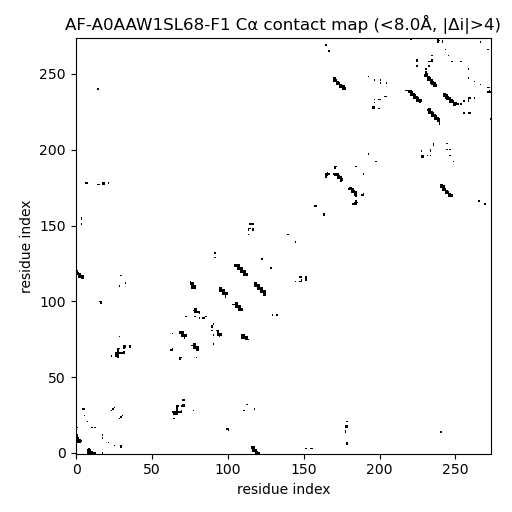17 N N . LEU A 1 110 ? 12.065 -1.743 -15.622 1.00 89.81 110 LEU A N 1
ATOM 818 C CA . LEU A 1 110 ? 13.261 -1.077 -15.128 1.00 89.81 110 LEU A CA 1
ATOM 819 C C . LEU A 1 110 ? 13.111 -0.782 -13.624 1.00 89.81 110 LEU A C 1
ATOM 821 O O . LEU A 1 110 ? 12.531 0.243 -13.245 1.00 89.81 110 LEU A O 1
ATOM 825 N N . PRO A 1 111 ? 13.616 -1.665 -12.745 1.00 91.56 111 PRO A N 1
ATOM 826 C CA . PRO A 1 111 ? 13.694 -1.401 -11.319 1.00 91.56 111 PRO A CA 1
ATOM 827 C C . PRO A 1 111 ? 14.924 -0.548 -11.004 1.00 91.56 111 PRO A C 1
ATOM 829 O O . PRO A 1 111 ? 16.051 -0.928 -11.312 1.00 91.56 111 PRO A O 1
ATOM 832 N N . TYR A 1 112 ? 14.712 0.580 -10.339 1.00 90.00 112 TYR A N 1
ATOM 833 C CA . TYR A 1 112 ? 15.749 1.503 -9.902 1.00 90.00 112 TYR A CA 1
ATOM 834 C C . TYR A 1 112 ? 15.697 1.692 -8.388 1.00 90.00 112 TYR A C 1
ATOM 836 O O . TYR A 1 112 ? 14.686 2.128 -7.834 1.00 90.00 112 TYR A O 1
ATOM 844 N N . GLN A 1 113 ? 16.794 1.378 -7.712 1.00 89.38 113 GLN A N 1
ATOM 845 C CA . GLN A 1 113 ? 16.938 1.516 -6.273 1.00 89.38 113 GLN A CA 1
ATOM 846 C C . GLN A 1 113 ? 17.646 2.827 -5.914 1.00 89.38 113 GLN A C 1
ATOM 848 O O . GLN A 1 113 ? 18.719 3.143 -6.425 1.00 89.38 113 GLN A O 1
ATOM 853 N N . CYS A 1 114 ? 17.089 3.546 -4.941 1.00 86.94 114 CYS A N 1
ATOM 854 C CA . CYS A 1 114 ? 17.732 4.681 -4.298 1.00 86.94 114 CYS A CA 1
ATOM 855 C C . CYS A 1 114 ? 17.534 4.613 -2.776 1.00 86.94 114 CYS A C 1
ATOM 857 O O . CYS A 1 114 ? 16.444 4.882 -2.266 1.00 86.94 114 CYS A O 1
ATOM 859 N N . GLY A 1 115 ? 18.585 4.232 -2.041 1.00 84.75 115 GLY A N 1
ATOM 860 C CA . GLY A 1 115 ? 18.481 3.959 -0.604 1.00 84.75 115 GLY A CA 1
ATOM 861 C C . GLY A 1 115 ? 17.509 2.807 -0.330 1.00 84.75 115 GLY A C 1
ATOM 862 O O . GLY A 1 115 ? 17.622 1.750 -0.952 1.00 84.75 115 GLY A O 1
ATOM 863 N N . ASP A 1 116 ? 16.535 3.036 0.551 1.00 86.06 116 ASP A N 1
ATOM 864 C CA . ASP A 1 116 ? 15.463 2.077 0.861 1.00 86.06 116 ASP A CA 1
ATOM 865 C C . ASP A 1 116 ? 14.272 2.166 -0.107 1.00 86.06 116 ASP A C 1
ATOM 867 O O . ASP A 1 116 ? 13.293 1.429 0.035 1.00 86.06 116 ASP A O 1
ATOM 871 N N . SER A 1 117 ? 14.324 3.074 -1.085 1.00 90.31 117 SER A N 1
ATOM 872 C CA . SER A 1 117 ? 13.254 3.256 -2.064 1.00 90.31 117 SER A CA 1
ATOM 873 C C . SER A 1 117 ? 13.540 2.508 -3.361 1.00 90.31 117 SER A C 1
ATOM 875 O O . SER A 1 117 ? 14.675 2.467 -3.838 1.00 90.31 117 SER A O 1
ATOM 877 N N . LEU A 1 118 ? 12.490 1.937 -3.947 1.00 92.31 118 LEU A N 1
ATOM 878 C CA . LEU A 1 118 ? 12.525 1.206 -5.208 1.00 92.31 118 LEU A CA 1
ATOM 879 C C . LEU A 1 118 ? 11.487 1.806 -6.156 1.00 92.31 118 LEU A C 1
ATOM 881 O O . LEU A 1 118 ? 10.290 1.776 -5.878 1.00 92.31 118 LEU A O 1
ATOM 885 N N . LEU A 1 119 ? 11.939 2.341 -7.283 1.00 92.50 119 LEU A N 1
ATOM 886 C CA . LEU A 1 119 ? 11.082 2.801 -8.364 1.00 92.50 119 LEU A CA 1
ATOM 887 C C . LEU A 1 119 ? 11.036 1.735 -9.459 1.00 92.50 119 LEU A C 1
ATOM 889 O O . LEU A 1 119 ? 12.066 1.344 -9.989 1.00 92.50 119 LEU A O 1
ATOM 893 N N . LEU A 1 120 ? 9.838 1.286 -9.813 1.00 93.50 120 LEU A N 1
ATOM 894 C CA . LEU A 1 120 ? 9.589 0.422 -10.961 1.00 93.50 120 LEU A CA 1
ATOM 895 C C . LEU A 1 120 ? 9.022 1.265 -12.100 1.00 93.50 120 LEU A C 1
ATOM 897 O O . LEU A 1 120 ? 7.909 1.797 -11.982 1.00 93.50 120 LEU A O 1
ATOM 901 N N . LEU A 1 121 ? 9.782 1.372 -13.184 1.00 91.00 121 LEU A N 1
ATOM 902 C CA . LEU A 1 121 ? 9.359 1.998 -14.432 1.00 91.00 121 LEU A CA 1
ATOM 903 C C . LEU A 1 121 ? 9.029 0.908 -15.449 1.00 91.00 121 LEU A C 1
ATOM 905 O O . LEU A 1 121 ? 9.777 -0.059 -15.582 1.00 91.00 121 LEU A O 1
ATOM 909 N N . LEU A 1 122 ? 7.908 1.071 -16.146 1.00 90.81 122 LEU A N 1
ATOM 910 C CA . LEU A 1 122 ? 7.530 0.223 -17.269 1.00 90.81 122 LEU A CA 1
ATOM 911 C C . LEU A 1 122 ? 7.738 1.024 -18.542 1.00 90.81 122 LEU A C 1
ATOM 913 O O . LEU A 1 122 ? 7.130 2.079 -18.717 1.00 90.81 122 LEU A O 1
ATOM 917 N N . LEU A 1 123 ? 8.633 0.542 -19.392 1.00 87.62 123 LEU A N 1
ATOM 918 C CA . LEU A 1 123 ? 8.914 1.141 -20.685 1.00 87.62 123 LEU A CA 1
ATOM 919 C C . LEU A 1 123 ? 8.262 0.262 -21.744 1.00 87.62 123 LEU A C 1
ATOM 921 O O . LEU A 1 123 ? 8.484 -0.945 -21.770 1.00 87.62 123 LEU A O 1
ATOM 925 N N . HIS A 1 124 ? 7.446 0.855 -22.603 1.00 83.44 124 HIS A N 1
ATOM 926 C CA . HIS A 1 124 ? 6.863 0.128 -23.722 1.00 83.44 124 HIS A CA 1
ATOM 927 C C . HIS A 1 124 ? 7.985 -0.325 -24.671 1.00 83.44 124 HIS A C 1
ATOM 929 O O . HIS A 1 124 ? 8.840 0.492 -25.026 1.00 83.44 124 HIS A O 1
ATOM 935 N N . ASP A 1 125 ? 8.019 -1.608 -25.044 1.00 73.12 125 ASP A N 1
ATOM 936 C CA . ASP A 1 125 ? 9.110 -2.200 -25.832 1.00 73.12 125 ASP A CA 1
ATOM 937 C C . ASP A 1 125 ? 9.053 -1.734 -27.296 1.00 73.12 125 ASP A C 1
ATOM 939 O O . ASP A 1 125 ? 8.531 -2.405 -28.185 1.00 73.12 125 ASP A O 1
ATOM 943 N N . ARG A 1 126 ? 9.560 -0.523 -27.551 1.00 68.31 126 ARG A N 1
ATOM 944 C CA . ARG A 1 126 ? 9.847 -0.031 -28.904 1.00 68.31 126 ARG A CA 1
ATOM 945 C C . ARG A 1 126 ? 11.316 -0.262 -29.215 1.00 68.31 126 ARG A C 1
ATOM 947 O O . ARG A 1 126 ? 12.163 -0.078 -28.342 1.00 68.31 126 ARG A O 1
ATOM 954 N N . HIS A 1 127 ? 11.616 -0.583 -30.474 1.00 60.25 127 HIS A N 1
ATOM 955 C CA . HIS A 1 127 ? 12.975 -0.854 -30.957 1.00 60.25 127 HIS A CA 1
ATOM 956 C C . HIS A 1 127 ? 14.019 0.192 -30.500 1.00 60.25 127 HIS A C 1
ATOM 958 O O . HIS A 1 127 ? 15.145 -0.181 -30.175 1.00 60.25 127 HIS A O 1
ATOM 964 N N . ASP A 1 128 ? 13.620 1.458 -30.355 1.00 67.88 128 ASP A N 1
ATOM 965 C CA . ASP A 1 128 ? 14.503 2.581 -30.007 1.00 67.88 128 ASP A CA 1
ATOM 966 C C . ASP A 1 128 ? 14.822 2.696 -28.501 1.00 67.88 128 ASP A C 1
ATOM 968 O O . ASP A 1 128 ? 15.769 3.381 -28.102 1.00 67.88 128 ASP A O 1
ATOM 972 N N . VAL A 1 129 ? 14.049 2.039 -27.625 1.00 70.69 129 VAL A N 1
ATOM 973 C CA . VAL A 1 129 ? 14.236 2.143 -26.164 1.00 70.69 129 VAL A CA 1
ATOM 974 C C . VAL A 1 129 ? 15.580 1.559 -25.754 1.00 70.69 129 VAL A C 1
ATOM 976 O O . VAL A 1 129 ? 16.247 2.093 -24.876 1.00 70.69 129 VAL A O 1
ATOM 979 N N . ARG A 1 130 ? 16.021 0.489 -26.419 1.00 69.88 130 ARG A N 1
ATOM 980 C CA . ARG A 1 130 ? 17.298 -0.170 -26.120 1.00 69.88 130 ARG A CA 1
ATOM 981 C C . ARG A 1 130 ? 18.495 0.733 -26.411 1.00 69.88 130 ARG A C 1
ATOM 983 O O . ARG A 1 130 ? 19.451 0.732 -25.642 1.00 69.88 130 ARG A O 1
ATOM 990 N N . GLU A 1 131 ? 18.426 1.517 -27.480 1.00 74.50 131 GLU A N 1
ATOM 991 C CA . GLU A 1 131 ? 19.498 2.433 -27.880 1.00 74.50 131 GLU A CA 1
ATOM 992 C C . GLU A 1 131 ? 19.537 3.683 -26.993 1.00 74.50 131 GLU A C 1
ATOM 994 O O . GLU A 1 131 ? 20.610 4.158 -26.630 1.00 74.50 131 GLU A O 1
ATOM 999 N N . THR A 1 132 ? 18.367 4.171 -26.575 1.00 79.19 132 THR A N 1
ATOM 1000 C CA . THR A 1 132 ? 18.219 5.399 -25.773 1.00 79.19 132 THR A CA 1
ATOM 1001 C C . THR A 1 132 ? 18.282 5.171 -24.259 1.00 79.19 132 THR A C 1
ATOM 1003 O O . THR A 1 132 ? 18.443 6.124 -23.493 1.00 79.19 132 THR A O 1
ATOM 1006 N N . LEU A 1 133 ? 18.204 3.918 -23.795 1.00 78.19 133 LEU A N 1
ATOM 1007 C CA . LEU A 1 133 ? 18.185 3.572 -22.372 1.00 78.19 133 LEU A CA 1
ATOM 1008 C C . LEU A 1 133 ? 19.367 4.151 -21.570 1.00 78.19 133 LEU A C 1
ATOM 1010 O O . LEU A 1 133 ? 19.120 4.669 -20.481 1.00 78.19 133 LEU A O 1
ATOM 1014 N N . PRO A 1 134 ? 20.635 4.105 -22.028 1.00 78.25 134 PRO A N 1
ATOM 1015 C CA . PRO A 1 134 ? 21.753 4.638 -21.243 1.00 78.25 134 PRO A CA 1
ATOM 1016 C C . PRO A 1 134 ? 21.654 6.153 -21.015 1.00 78.25 134 PRO A C 1
ATOM 1018 O O . PRO A 1 134 ? 21.954 6.646 -19.923 1.00 78.25 134 PRO A O 1
ATOM 1021 N N . GLU A 1 135 ? 21.201 6.891 -22.029 1.00 82.44 135 GLU A N 1
ATOM 1022 C CA . GLU A 1 135 ? 20.979 8.337 -21.947 1.00 82.44 135 GLU A CA 1
ATOM 1023 C C . GLU A 1 135 ? 19.807 8.647 -21.017 1.00 82.44 135 GLU A C 1
ATOM 1025 O O . GLU A 1 135 ? 19.937 9.483 -20.119 1.00 82.44 135 GLU A O 1
ATOM 1030 N N . LEU A 1 136 ? 18.706 7.899 -21.155 1.00 80.25 136 LEU A N 1
ATOM 1031 C CA . LEU A 1 136 ? 17.540 7.998 -20.284 1.00 80.25 136 LEU A CA 1
ATOM 1032 C C . LEU A 1 136 ? 17.910 7.733 -18.822 1.00 80.25 136 LEU A C 1
ATOM 1034 O O . LEU A 1 136 ? 17.518 8.501 -17.951 1.00 80.25 136 LEU A O 1
ATOM 1038 N N . LEU A 1 137 ? 18.696 6.689 -18.543 1.00 80.31 137 LEU A N 1
ATOM 1039 C CA . LEU A 1 137 ? 19.167 6.369 -17.194 1.00 80.31 137 LEU A CA 1
ATOM 1040 C C . LEU A 1 137 ? 20.052 7.472 -16.621 1.00 80.31 137 LEU A C 1
ATOM 1042 O O . LEU A 1 137 ? 19.933 7.801 -15.444 1.00 80.31 137 LEU A O 1
ATOM 1046 N N . THR A 1 138 ? 20.925 8.053 -17.442 1.00 82.94 138 THR A N 1
ATOM 1047 C CA . THR A 1 138 ? 21.809 9.143 -17.013 1.00 82.94 138 THR A CA 1
ATOM 1048 C C . THR A 1 138 ? 21.005 10.394 -16.676 1.00 82.94 138 THR A C 1
ATOM 1050 O O . THR A 1 138 ? 21.191 10.984 -15.612 1.00 82.94 138 THR A O 1
ATOM 1053 N N . HIS A 1 139 ? 20.076 10.776 -17.550 1.00 82.94 139 HIS A N 1
ATOM 1054 C CA . HIS A 1 139 ? 19.192 11.915 -17.339 1.00 82.94 139 HIS A CA 1
ATOM 1055 C C . HIS A 1 139 ? 18.286 11.703 -16.120 1.00 82.94 139 HIS A C 1
ATOM 1057 O O . HIS A 1 139 ? 18.263 12.528 -15.208 1.00 82.94 139 HIS A O 1
ATOM 1063 N N . PHE A 1 140 ? 17.638 10.539 -16.044 1.00 80.88 140 PHE A N 1
ATOM 1064 C CA . PHE A 1 140 ? 16.800 10.142 -14.920 1.00 80.88 140 PHE A CA 1
ATOM 1065 C C . PHE A 1 140 ? 17.570 10.179 -13.600 1.00 80.88 140 PHE A C 1
ATOM 1067 O O . PHE A 1 140 ? 17.087 10.731 -12.616 1.00 80.88 140 PHE A O 1
ATOM 1074 N N . LYS A 1 141 ? 18.791 9.641 -13.566 1.00 81.50 141 LYS A N 1
ATOM 1075 C CA . LYS A 1 141 ? 19.631 9.686 -12.371 1.00 81.50 141 LYS A CA 1
ATOM 1076 C C . LYS A 1 141 ? 19.928 11.127 -11.951 1.00 81.50 141 LYS A C 1
ATOM 1078 O O . LYS A 1 141 ? 19.800 11.460 -10.779 1.00 81.50 141 LYS A O 1
ATOM 1083 N N . ASN A 1 142 ? 20.277 11.997 -12.893 1.00 83.19 142 ASN A N 1
ATOM 1084 C CA . ASN A 1 142 ? 20.611 13.384 -12.576 1.00 83.19 142 ASN A CA 1
ATOM 1085 C C . ASN A 1 142 ? 19.407 14.183 -12.051 1.00 83.19 142 ASN A C 1
ATOM 1087 O O . ASN A 1 142 ? 19.575 15.002 -11.149 1.00 83.19 142 ASN A O 1
ATOM 1091 N N . GLU A 1 143 ? 18.206 13.939 -12.578 1.00 82.50 143 GLU A N 1
ATOM 1092 C CA . GLU A 1 143 ? 17.014 14.723 -12.226 1.00 82.50 143 GLU A CA 1
ATOM 1093 C C . GLU A 1 143 ? 16.168 14.099 -11.109 1.00 82.50 143 GLU A C 1
ATOM 1095 O O . GLU A 1 143 ? 15.736 14.783 -10.179 1.00 82.50 143 GLU A O 1
ATOM 1100 N N . ALA A 1 144 ? 15.924 12.791 -11.170 1.00 80.62 144 ALA A N 1
ATOM 1101 C CA . ALA A 1 144 ? 14.980 12.115 -10.289 1.00 80.62 144 ALA A CA 1
ATOM 1102 C C . ALA A 1 144 ? 15.620 11.600 -8.996 1.00 80.62 144 ALA A C 1
ATOM 1104 O O . ALA A 1 144 ? 14.913 11.423 -8.004 1.00 80.62 144 ALA A O 1
ATOM 1105 N N . GLU A 1 145 ? 16.939 11.373 -8.958 1.00 84.94 145 GLU A N 1
ATOM 1106 C CA . GLU A 1 145 ? 17.595 10.785 -7.783 1.00 84.94 145 GLU A CA 1
ATOM 1107 C C . GLU A 1 145 ? 17.479 11.689 -6.547 1.00 84.94 145 GLU A C 1
ATOM 1109 O O . GLU A 1 145 ? 17.235 11.193 -5.446 1.00 84.94 145 GLU A O 1
ATOM 1114 N N . LEU A 1 146 ? 17.591 13.012 -6.710 1.00 87.31 146 LEU A N 1
ATOM 1115 C CA . LEU A 1 146 ? 17.423 13.959 -5.603 1.00 87.31 146 LEU A CA 1
ATOM 1116 C C . LEU A 1 146 ? 15.995 13.895 -5.048 1.00 87.31 146 LEU A C 1
ATOM 1118 O O . LEU A 1 146 ? 15.807 13.726 -3.841 1.00 87.31 146 LEU A O 1
ATOM 1122 N N . THR A 1 147 ? 14.994 13.957 -5.925 1.00 88.31 147 THR A N 1
ATOM 1123 C CA . THR A 1 147 ? 13.578 13.861 -5.546 1.00 88.31 147 THR A CA 1
ATOM 1124 C C . THR A 1 147 ? 13.268 12.528 -4.868 1.00 88.31 147 T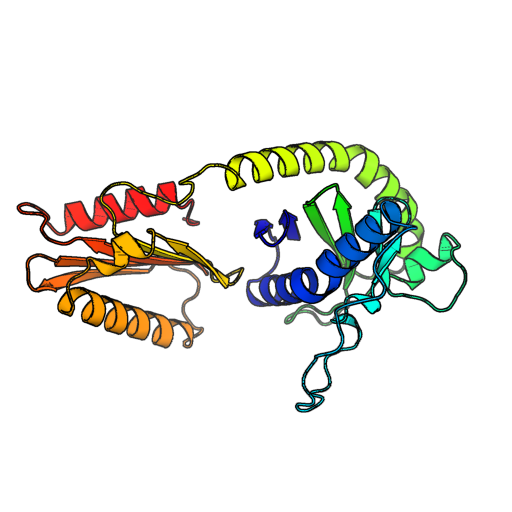HR A C 1
ATOM 1126 O O . THR A 1 147 ? 12.613 12.502 -3.828 1.00 88.31 147 THR A O 1
ATOM 1129 N N . LEU A 1 148 ? 13.792 11.418 -5.392 1.00 88.25 148 LEU A N 1
ATOM 1130 C CA . LEU A 1 148 ? 13.642 10.097 -4.782 1.00 88.25 148 LEU A CA 1
ATOM 1131 C C . LEU A 1 148 ? 14.282 10.029 -3.394 1.00 88.25 148 LEU A C 1
ATOM 1133 O O . LEU A 1 148 ? 13.676 9.476 -2.479 1.00 88.25 148 LEU A O 1
ATOM 1137 N N . LYS A 1 149 ? 15.461 10.630 -3.194 1.00 88.88 149 LYS A N 1
ATOM 1138 C CA . LYS A 1 149 ? 16.102 10.720 -1.871 1.00 88.88 149 LYS A CA 1
ATOM 1139 C C . LYS A 1 149 ? 15.255 11.513 -0.880 1.00 88.88 149 LYS A C 1
ATOM 1141 O O . LYS A 1 149 ? 15.114 11.087 0.265 1.00 88.88 149 LYS A O 1
ATOM 1146 N N . MET A 1 150 ? 14.668 12.629 -1.314 1.00 90.31 150 MET A N 1
ATOM 1147 C CA . MET A 1 150 ? 13.762 13.428 -0.482 1.00 90.31 150 MET A CA 1
ATOM 1148 C C . MET A 1 150 ? 12.484 12.664 -0.120 1.00 90.31 150 MET A C 1
ATOM 1150 O O . MET A 1 150 ? 12.071 12.667 1.036 1.00 90.31 150 MET A O 1
ATOM 1154 N N . LEU A 1 151 ? 11.874 11.971 -1.085 1.00 88.38 151 LEU A N 1
ATOM 1155 C CA . LEU A 1 151 ? 10.701 11.129 -0.836 1.00 88.38 151 LEU A CA 1
ATOM 1156 C C . LEU A 1 151 ? 11.036 9.978 0.114 1.00 88.38 151 LEU A C 1
ATOM 1158 O O . LEU A 1 151 ? 10.270 9.694 1.031 1.00 88.38 151 LEU A O 1
ATOM 1162 N N . SER A 1 152 ? 12.202 9.355 -0.064 1.00 86.94 152 SER A N 1
ATOM 1163 C CA . SER A 1 152 ? 12.682 8.282 0.801 1.00 86.94 152 SER A CA 1
ATOM 1164 C C . SER A 1 152 ? 12.858 8.754 2.242 1.00 86.94 152 SER A C 1
ATOM 1166 O O . SER A 1 152 ? 12.430 8.061 3.160 1.00 86.94 152 SER A O 1
ATOM 1168 N N . SER A 1 153 ? 13.475 9.919 2.463 1.00 87.75 153 SER A N 1
ATOM 1169 C CA . SER A 1 153 ? 13.694 10.440 3.817 1.00 87.75 153 SER A CA 1
ATOM 1170 C C . SER A 1 153 ? 12.384 10.849 4.493 1.00 87.75 153 SER A C 1
ATOM 1172 O O . SER A 1 153 ? 12.182 10.529 5.665 1.00 87.75 153 SER A O 1
ATOM 1174 N N . ALA A 1 154 ? 11.468 11.480 3.751 1.00 86.94 154 ALA A N 1
ATOM 1175 C CA . ALA A 1 154 ? 10.133 11.812 4.238 1.00 86.94 154 ALA A CA 1
ATOM 1176 C C . ALA A 1 154 ? 9.345 10.549 4.622 1.00 86.94 154 ALA A C 1
ATOM 1178 O O . ALA A 1 154 ? 8.779 10.487 5.714 1.00 86.94 154 ALA A O 1
ATOM 1179 N N . ALA A 1 155 ? 9.379 9.514 3.774 1.00 84.50 155 ALA A N 1
ATOM 1180 C CA . ALA A 1 155 ? 8.738 8.234 4.051 1.00 84.50 155 ALA A CA 1
ATOM 1181 C C . ALA A 1 155 ? 9.336 7.549 5.289 1.00 84.50 155 ALA A C 1
ATOM 1183 O O . ALA A 1 155 ? 8.587 7.081 6.143 1.00 84.50 155 ALA A O 1
ATOM 1184 N N . SER A 1 156 ? 10.665 7.531 5.443 1.00 83.62 156 SER A N 1
ATOM 1185 C CA . SER A 1 156 ? 11.311 6.978 6.642 1.00 83.62 156 SER A CA 1
ATOM 1186 C C . SER A 1 156 ? 10.916 7.726 7.916 1.00 83.62 156 SER A C 1
ATOM 1188 O O . SER A 1 156 ? 10.630 7.089 8.928 1.00 83.62 156 SER A O 1
ATOM 1190 N N . ALA A 1 157 ? 10.869 9.061 7.875 1.00 83.19 157 ALA A N 1
ATOM 1191 C CA . ALA A 1 157 ? 10.465 9.876 9.019 1.00 83.19 157 ALA A CA 1
ATOM 1192 C C . ALA A 1 157 ? 9.003 9.615 9.415 1.00 83.19 157 ALA A C 1
ATOM 1194 O O . ALA A 1 157 ? 8.710 9.435 10.598 1.00 83.19 157 ALA A O 1
ATOM 1195 N N . GLU A 1 158 ? 8.098 9.528 8.433 1.00 78.25 158 GLU A N 1
ATOM 1196 C CA . GLU A 1 158 ? 6.696 9.175 8.673 1.00 78.25 158 GLU A CA 1
ATOM 1197 C C . GLU A 1 158 ? 6.599 7.761 9.267 1.00 78.25 158 GLU A C 1
ATOM 1199 O O . GLU A 1 158 ? 5.945 7.582 10.289 1.00 78.25 158 GLU A O 1
ATOM 1204 N N . LEU A 1 159 ? 7.335 6.783 8.721 1.00 74.75 159 LEU A N 1
ATOM 1205 C CA . LEU A 1 159 ? 7.313 5.374 9.140 1.00 74.75 159 LEU A CA 1
ATOM 1206 C C . LEU A 1 159 ? 8.010 5.059 10.473 1.00 74.75 159 LEU A C 1
ATOM 1208 O O . LEU A 1 159 ? 7.781 3.980 11.028 1.00 74.75 159 LEU A O 1
ATOM 1212 N N . GLN A 1 160 ? 8.826 5.959 11.021 1.00 70.88 160 GLN A N 1
ATOM 1213 C CA . GLN A 1 160 ? 9.456 5.784 12.336 1.00 70.88 160 GLN A CA 1
ATOM 1214 C C . GLN A 1 160 ? 8.622 6.339 13.498 1.00 70.88 160 GLN A C 1
ATOM 1216 O O . GLN A 1 160 ? 8.894 6.015 14.655 1.00 70.88 160 GLN A O 1
ATOM 1221 N N . ALA A 1 161 ? 7.588 7.142 13.234 1.00 69.38 161 ALA A N 1
ATOM 1222 C CA . ALA A 1 161 ? 6.803 7.756 14.298 1.00 69.38 161 ALA A CA 1
ATOM 1223 C C . ALA A 1 161 ? 6.012 6.698 15.097 1.00 69.38 161 ALA A C 1
ATOM 1225 O O . ALA A 1 161 ? 5.131 6.014 14.567 1.00 69.38 161 ALA A O 1
ATOM 1226 N N . SER A 1 162 ? 6.304 6.554 16.395 1.00 51.62 162 SER A N 1
ATOM 1227 C CA . SER A 1 162 ? 5.527 5.700 17.296 1.00 51.62 162 SER A CA 1
ATOM 1228 C C . SER A 1 162 ? 4.112 6.274 17.400 1.00 51.62 162 SER A C 1
ATOM 1230 O O . SER A 1 162 ? 3.948 7.346 17.977 1.00 51.62 162 SER A O 1
ATOM 1232 N N . ASN A 1 163 ? 3.117 5.571 16.846 1.00 62.88 163 ASN A N 1
ATOM 1233 C CA . ASN A 1 163 ? 1.686 5.933 16.753 1.00 62.88 163 ASN A CA 1
ATOM 1234 C C . ASN A 1 163 ? 1.173 6.499 15.415 1.00 62.88 163 ASN A C 1
ATOM 1236 O O . ASN A 1 163 ? 0.070 7.038 15.402 1.00 62.88 163 ASN A O 1
ATOM 1240 N N . GLN A 1 164 ? 1.873 6.310 14.291 1.00 65.81 164 GLN A N 1
ATOM 1241 C CA . GLN A 1 164 ? 1.410 6.738 12.947 1.00 65.81 164 GLN A CA 1
ATOM 1242 C C . GLN A 1 164 ? -0.074 6.497 12.651 1.00 65.81 164 GLN A C 1
ATOM 1244 O O . GLN A 1 164 ? -0.739 7.327 12.044 1.00 65.81 164 GLN A O 1
ATOM 1249 N N . TRP A 1 165 ? -0.583 5.342 13.080 1.00 72.69 165 TRP A N 1
ATOM 1250 C CA . TRP A 1 165 ? -1.935 4.878 12.778 1.00 72.69 165 TRP A CA 1
ATOM 1251 C C . TRP A 1 165 ? -2.778 4.728 14.046 1.00 72.69 165 TRP A C 1
ATOM 1253 O O . TRP A 1 165 ? -3.713 3.936 14.088 1.00 72.69 165 TRP A O 1
ATOM 1263 N N . HIS A 1 166 ? -2.424 5.422 15.129 1.00 78.31 166 HIS A N 1
ATOM 1264 C CA . HIS A 1 166 ? -3.278 5.474 16.306 1.00 78.31 166 HIS A CA 1
ATOM 1265 C C . HIS A 1 166 ? -4.119 6.741 16.269 1.00 78.31 166 HIS A C 1
ATOM 1267 O O . HIS A 1 166 ? -3.619 7.836 16.509 1.00 78.31 166 HIS A O 1
ATOM 1273 N N . VAL A 1 167 ? -5.423 6.576 16.069 1.00 79.56 167 VAL A N 1
ATOM 1274 C CA . VAL A 1 167 ? -6.380 7.650 16.327 1.00 79.56 167 VAL A CA 1
ATOM 1275 C C . VAL A 1 167 ? -6.931 7.482 17.749 1.00 79.56 167 VAL A C 1
ATOM 1277 O O . VAL A 1 167 ? -7.528 6.436 18.063 1.00 79.56 167 VAL A O 1
ATOM 1280 N N . PRO A 1 168 ? -6.727 8.468 18.647 1.00 73.75 168 PRO A N 1
ATOM 1281 C CA . PRO A 1 168 ? -7.265 8.426 20.003 1.00 73.75 168 PRO A CA 1
ATOM 1282 C C . PRO A 1 168 ? -8.773 8.163 19.995 1.00 73.75 168 PRO A C 1
ATOM 1284 O O . PRO A 1 168 ? -9.486 8.596 19.096 1.00 73.75 168 PRO A O 1
ATOM 1287 N N . SER A 1 169 ? -9.279 7.434 20.994 1.00 77.38 169 SER A N 1
ATOM 1288 C CA . SER A 1 169 ? -10.706 7.071 21.164 1.00 77.38 169 SER A CA 1
ATOM 1289 C C . SER A 1 169 ? -11.361 6.172 20.097 1.00 77.38 169 SER A C 1
ATOM 1291 O O . SER A 1 169 ? -12.358 5.533 20.407 1.00 77.38 169 SER A O 1
ATOM 1293 N N . LEU A 1 170 ? -10.790 6.023 18.896 1.00 83.31 170 LEU A N 1
ATOM 1294 C CA . LEU A 1 170 ? -11.380 5.193 17.834 1.00 83.31 170 LEU A CA 1
ATOM 1295 C C . LEU A 1 170 ? -10.81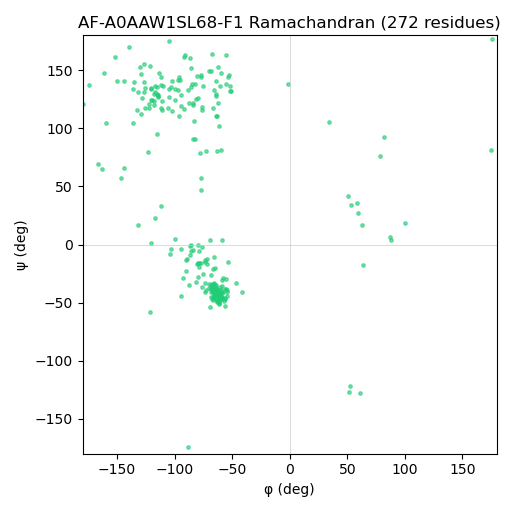6 3.773 17.808 1.00 83.31 170 LEU A C 1
ATOM 1297 O O . LEU A 1 170 ? -9.618 3.577 18.016 1.00 83.31 170 LEU A O 1
ATOM 1301 N N . ARG A 1 171 ? -11.669 2.783 17.539 1.00 89.94 171 ARG A N 1
ATOM 1302 C CA . ARG A 1 171 ? -11.265 1.399 17.272 1.00 89.94 171 ARG A CA 1
ATOM 1303 C C . ARG A 1 171 ? -11.545 1.121 15.812 1.00 89.94 171 ARG A C 1
ATOM 1305 O O . ARG A 1 171 ? -12.691 1.195 15.394 1.00 89.94 171 ARG A O 1
ATOM 1312 N N . TYR A 1 172 ? -10.508 0.862 15.034 1.00 91.56 172 TYR A N 1
ATOM 1313 C CA . TYR A 1 172 ? -10.670 0.713 13.596 1.00 91.56 172 TYR A CA 1
ATOM 1314 C C . TYR A 1 172 ? -9.615 -0.200 12.989 1.00 91.56 172 TYR A C 1
ATOM 1316 O O . TYR A 1 172 ? -8.542 -0.409 13.565 1.00 91.56 172 TYR A O 1
ATOM 1324 N N . VAL A 1 173 ? -9.925 -0.686 11.795 1.00 90.19 173 VAL A N 1
ATOM 1325 C CA . VAL A 1 173 ? -8.999 -1.340 10.883 1.00 90.19 173 VAL A CA 1
ATOM 1326 C C . VAL A 1 173 ? -9.252 -0.814 9.474 1.00 90.19 173 VAL A C 1
ATOM 1328 O O . VAL A 1 173 ? -10.387 -0.694 9.034 1.00 90.19 173 VAL A O 1
ATOM 1331 N N . PHE A 1 174 ? -8.185 -0.474 8.775 1.00 88.75 174 PHE A N 1
ATOM 1332 C CA . PHE A 1 174 ? -8.173 -0.101 7.376 1.00 88.75 174 PHE A CA 1
ATOM 1333 C C . PHE A 1 174 ? -7.317 -1.103 6.615 1.00 88.75 174 PHE A C 1
ATOM 1335 O O . PHE A 1 174 ? -6.191 -1.401 7.011 1.00 88.75 174 PHE A O 1
ATOM 1342 N N . ARG A 1 175 ? -7.860 -1.638 5.532 1.00 84.25 175 ARG A N 1
ATOM 1343 C CA . ARG A 1 175 ? -7.195 -2.535 4.604 1.00 84.25 175 ARG A CA 1
ATOM 1344 C C . ARG A 1 175 ? -7.021 -1.789 3.299 1.00 84.25 175 ARG A C 1
ATOM 1346 O O . ARG A 1 175 ? -7.998 -1.417 2.656 1.00 84.25 175 ARG A O 1
ATOM 1353 N N . ASP A 1 176 ? -5.774 -1.593 2.917 1.00 79.81 176 ASP A N 1
ATOM 1354 C CA . ASP A 1 176 ? -5.448 -1.099 1.595 1.00 79.81 176 ASP A CA 1
ATOM 1355 C C . ASP A 1 176 ? -5.457 -2.284 0.633 1.00 79.81 176 ASP A C 1
ATOM 1357 O O . ASP A 1 176 ? -4.567 -3.139 0.671 1.00 79.81 176 ASP A O 1
ATOM 1361 N N . GLY A 1 177 ? -6.485 -2.368 -0.205 1.00 72.31 177 GLY A N 1
ATOM 1362 C CA . GLY A 1 177 ? -6.587 -3.436 -1.181 1.00 72.31 177 GLY A CA 1
ATOM 1363 C C . GLY A 1 177 ? -5.517 -3.366 -2.261 1.00 72.31 177 GLY A C 1
ATOM 1364 O O . GLY A 1 177 ? -5.265 -4.403 -2.856 1.00 72.31 177 GLY A O 1
ATOM 1365 N N . LEU A 1 178 ? -4.877 -2.220 -2.523 1.00 67.31 178 LEU A N 1
ATOM 1366 C CA . LEU A 1 178 ? -3.842 -2.114 -3.559 1.00 67.31 178 LEU A CA 1
ATOM 1367 C C . LEU A 1 178 ? -2.568 -2.866 -3.159 1.00 67.31 178 LEU A C 1
ATOM 1369 O O . LEU A 1 178 ? -1.921 -3.484 -3.994 1.00 67.31 178 LEU A O 1
ATOM 1373 N N . ILE A 1 179 ? -2.223 -2.825 -1.873 1.00 67.44 179 ILE A N 1
ATOM 1374 C CA . ILE A 1 179 ? -0.947 -3.349 -1.356 1.00 67.44 179 ILE A CA 1
ATOM 1375 C C . ILE A 1 179 ? -1.107 -4.450 -0.312 1.00 67.44 179 ILE A C 1
ATOM 1377 O O . ILE A 1 179 ? -0.126 -4.905 0.274 1.00 67.44 179 ILE A O 1
ATOM 1381 N N . GLY A 1 180 ? -2.348 -4.829 -0.003 1.00 65.94 180 GLY A N 1
ATOM 1382 C CA . GLY A 1 180 ? -2.665 -5.802 1.040 1.00 65.94 180 GLY A CA 1
ATOM 1383 C C . GLY A 1 180 ? -2.242 -5.362 2.446 1.00 65.94 180 GLY A C 1
ATOM 1384 O O . GLY A 1 180 ? -2.146 -6.196 3.347 1.00 65.94 180 GLY A O 1
ATOM 1385 N N . SER A 1 181 ? -1.956 -4.072 2.655 1.00 73.31 181 SER A N 1
ATOM 1386 C CA . SER A 1 181 ? -1.522 -3.573 3.960 1.00 73.31 181 SER A CA 1
ATOM 1387 C C . SER A 1 181 ? -2.716 -3.373 4.882 1.00 73.31 181 SER A C 1
ATOM 1389 O O . SER A 1 181 ? -3.798 -2.972 4.453 1.00 73.31 181 SER A O 1
ATOM 1391 N N . VAL A 1 182 ? -2.506 -3.634 6.169 1.00 78.88 182 VAL A N 1
ATOM 1392 C CA . VAL A 1 182 ? -3.513 -3.418 7.204 1.00 78.88 182 VAL A CA 1
ATOM 1393 C C . VAL A 1 182 ? -2.985 -2.377 8.178 1.00 78.88 182 VAL A C 1
ATOM 1395 O O . VAL A 1 182 ? -1.915 -2.541 8.761 1.00 78.88 182 VAL A O 1
ATOM 1398 N N . ARG A 1 183 ? -3.743 -1.298 8.351 1.00 85.50 183 ARG A N 1
ATOM 1399 C CA . ARG A 1 183 ? -3.510 -0.235 9.331 1.00 85.50 183 ARG A CA 1
ATOM 1400 C C . ARG A 1 183 ? -4.643 -0.278 10.337 1.00 85.50 183 ARG A C 1
ATOM 1402 O O . ARG A 1 183 ? -5.764 -0.624 9.988 1.00 85.50 183 ARG A O 1
ATOM 1409 N N . GLY A 1 184 ? -4.403 0.065 11.588 1.00 86.94 184 GLY A N 1
ATOM 1410 C CA . GLY A 1 184 ? -5.485 0.005 12.555 1.00 86.94 184 GLY A CA 1
ATOM 1411 C C . GLY A 1 184 ? -5.057 0.321 13.963 1.00 86.94 184 GLY A C 1
ATOM 1412 O O . GLY A 1 184 ? -3.883 0.520 14.270 1.00 86.94 184 GLY A O 1
ATOM 1413 N N . SER A 1 185 ? -6.058 0.324 14.829 1.00 87.81 185 SER A N 1
ATOM 1414 C CA . SER A 1 185 ? -5.853 0.450 16.260 1.00 87.81 185 SER A CA 1
ATOM 1415 C C . SER A 1 185 ? -4.978 -0.688 16.801 1.00 87.81 185 SER A C 1
ATOM 1417 O O . SER A 1 185 ? -5.085 -1.819 16.322 1.00 87.81 185 SER A O 1
ATOM 1419 N N . PRO A 1 186 ? -4.156 -0.434 17.838 1.00 83.88 186 PRO A N 1
ATOM 1420 C CA . PRO A 1 186 ? -3.365 -1.478 18.481 1.00 83.88 186 PRO A CA 1
ATOM 1421 C C . PRO A 1 186 ? -4.227 -2.666 18.924 1.00 83.88 186 PRO A C 1
ATOM 1423 O O . PRO A 1 186 ? -5.344 -2.471 19.410 1.00 83.88 186 PRO A O 1
ATOM 1426 N N . ALA A 1 187 ? -3.687 -3.885 18.831 1.00 79.38 187 ALA A N 1
ATOM 1427 C CA . ALA A 1 187 ? -4.412 -5.117 19.159 1.00 79.38 187 ALA A CA 1
ATOM 1428 C C . ALA A 1 187 ? -5.018 -5.095 20.575 1.00 79.38 187 ALA A C 1
ATOM 1430 O O . ALA A 1 187 ? -6.166 -5.487 20.756 1.00 79.38 187 ALA A O 1
ATOM 1431 N N . ALA A 1 188 ? -4.298 -4.539 21.557 1.00 81.88 188 ALA A N 1
ATOM 1432 C CA . ALA A 1 188 ? -4.801 -4.364 22.920 1.00 81.88 188 ALA A CA 1
ATOM 1433 C C . ALA A 1 188 ? -6.077 -3.503 22.983 1.00 81.88 188 ALA A C 1
ATOM 1435 O O . ALA A 1 188 ? -6.975 -3.791 23.765 1.00 81.88 188 ALA A O 1
ATOM 1436 N N . LYS A 1 189 ? -6.195 -2.476 22.127 1.00 84.12 189 LYS A N 1
ATOM 1437 C CA . LYS A 1 189 ? -7.385 -1.616 22.045 1.00 84.12 189 LYS A CA 1
ATOM 1438 C C . LYS A 1 189 ? -8.548 -2.346 21.373 1.00 84.12 189 LYS A C 1
ATOM 1440 O O . LYS A 1 189 ? -9.681 -2.229 21.833 1.00 84.12 189 LYS A O 1
ATOM 1445 N N . LEU A 1 190 ? -8.271 -3.114 20.318 1.00 82.75 190 LEU A N 1
ATOM 1446 C CA . LEU A 1 190 ? -9.279 -3.934 19.637 1.00 82.75 190 LEU A CA 1
ATOM 1447 C C . LEU A 1 190 ? -9.810 -5.058 20.538 1.00 82.75 190 LEU A C 1
ATOM 1449 O O . LEU A 1 190 ? -11.001 -5.339 20.507 1.00 82.75 190 LEU A O 1
ATOM 1453 N N . GLY A 1 191 ? -8.966 -5.627 21.404 1.00 83.31 191 GLY A N 1
ATOM 1454 C CA . GLY A 1 191 ? -9.364 -6.644 22.383 1.00 83.31 191 GLY A CA 1
ATOM 1455 C C . GLY A 1 191 ? -10.323 -6.152 23.474 1.00 83.31 191 GLY A C 1
ATOM 1456 O O . GLY A 1 191 ? -10.871 -6.973 24.199 1.00 83.31 191 GLY A O 1
ATOM 1457 N N . THR A 1 192 ? -10.547 -4.837 23.588 1.00 87.69 192 THR A N 1
ATOM 1458 C CA . THR A 1 192 ? -11.546 -4.268 24.515 1.00 87.69 192 THR A CA 1
ATOM 1459 C C . THR A 1 192 ? -12.955 -4.202 23.934 1.00 87.69 192 THR A C 1
ATOM 1461 O O . THR A 1 192 ? -13.864 -3.807 24.656 1.00 87.69 192 THR A O 1
ATOM 1464 N N . LEU A 1 193 ? -13.135 -4.540 22.650 1.00 88.69 193 LEU A N 1
ATOM 1465 C CA . LEU A 1 193 ? -14.459 -4.584 22.036 1.00 88.69 193 LEU A CA 1
ATOM 1466 C C . LEU A 1 193 ? -15.319 -5.666 22.686 1.00 88.69 193 LEU A C 1
ATOM 1468 O O . LEU A 1 193 ? -14.843 -6.774 22.949 1.00 88.69 193 LEU A O 1
ATOM 1472 N N . SER A 1 194 ? -16.601 -5.371 22.885 1.00 90.38 194 SER A N 1
ATOM 1473 C CA . SER A 1 194 ? -17.564 -6.384 23.301 1.00 90.38 194 SER A CA 1
ATOM 1474 C C . SER A 1 194 ? -17.689 -7.482 22.241 1.00 90.38 194 SER A C 1
ATOM 1476 O O . SER A 1 194 ? -17.505 -7.273 21.036 1.00 90.38 194 SER A O 1
ATOM 1478 N N . ARG A 1 195 ? -18.057 -8.685 22.691 1.00 90.50 195 ARG A N 1
ATOM 1479 C CA . ARG A 1 195 ? -18.294 -9.830 21.802 1.00 90.50 195 ARG A CA 1
ATOM 1480 C C . ARG A 1 195 ? -19.336 -9.515 20.725 1.00 90.50 195 ARG A C 1
ATOM 1482 O O . ARG A 1 195 ? -19.184 -9.958 19.591 1.00 90.50 195 ARG A O 1
ATOM 1489 N N . GLU A 1 196 ? -20.379 -8.771 21.079 1.00 89.56 196 GLU A N 1
ATOM 1490 C CA . GLU A 1 196 ? -21.470 -8.411 20.169 1.00 89.56 196 GLU A CA 1
ATOM 1491 C C . GLU A 1 196 ? -20.976 -7.487 19.051 1.00 89.56 196 GLU A C 1
ATOM 1493 O O . GLU A 1 196 ? -21.215 -7.769 17.876 1.00 89.56 196 GLU A O 1
ATOM 1498 N N . THR A 1 197 ? -20.184 -6.465 19.385 1.00 89.94 197 THR A N 1
ATOM 1499 C CA . THR A 1 197 ? -19.577 -5.573 18.386 1.00 89.94 197 THR A CA 1
ATOM 1500 C C . THR A 1 197 ? -18.602 -6.308 17.472 1.00 89.94 197 THR A C 1
ATOM 1502 O O . THR A 1 197 ? -18.582 -6.053 16.270 1.00 89.94 197 THR A O 1
ATOM 1505 N N . VAL A 1 198 ? -17.819 -7.259 17.994 1.00 89.88 198 VAL A N 1
ATOM 1506 C CA . VAL A 1 198 ? -16.925 -8.086 17.162 1.00 89.88 198 VAL A CA 1
ATOM 1507 C C . VAL A 1 198 ? -17.717 -8.949 16.176 1.00 89.88 198 VAL A C 1
ATOM 1509 O O . VAL A 1 198 ? -17.344 -9.043 15.007 1.00 89.88 198 VAL A O 1
ATOM 1512 N N . LEU A 1 199 ? -18.822 -9.562 16.612 1.00 90.94 199 LEU A N 1
ATOM 1513 C CA . LEU A 1 199 ? -19.690 -10.339 15.721 1.00 90.94 199 LEU A CA 1
ATOM 1514 C C . LEU A 1 199 ? -20.309 -9.462 14.629 1.00 90.94 199 LEU A C 1
ATOM 1516 O O . LEU A 1 199 ? -20.339 -9.871 13.468 1.00 90.94 199 LEU A O 1
ATOM 1520 N N . LEU A 1 200 ? -20.743 -8.252 14.987 1.00 90.44 200 LEU A N 1
ATOM 1521 C CA . LEU A 1 200 ? -21.280 -7.286 14.035 1.00 90.44 200 LEU A CA 1
ATOM 1522 C C . LEU A 1 200 ? -20.219 -6.817 13.028 1.00 90.44 200 LEU A C 1
ATOM 1524 O O . LEU A 1 200 ? -20.484 -6.756 11.833 1.00 90.44 200 LEU A O 1
ATOM 1528 N N . LEU A 1 201 ? -18.992 -6.544 13.474 1.00 89.62 201 LEU A N 1
ATOM 1529 C CA . LEU A 1 201 ? -17.885 -6.212 12.574 1.00 89.62 201 LEU A CA 1
ATOM 1530 C C . LEU A 1 201 ? -17.603 -7.341 11.578 1.00 89.62 201 LEU A C 1
ATOM 1532 O O . LEU A 1 201 ? -17.400 -7.076 10.396 1.00 89.62 201 LEU A O 1
ATOM 1536 N N . ASN A 1 202 ? -17.624 -8.596 12.033 1.00 89.38 202 ASN A N 1
ATOM 1537 C CA . ASN A 1 202 ? -17.397 -9.749 11.165 1.00 89.38 202 ASN A CA 1
ATOM 1538 C C . ASN A 1 202 ? -18.521 -9.939 10.138 1.00 89.38 202 ASN A C 1
ATOM 1540 O O . ASN A 1 202 ? -18.236 -10.264 8.986 1.00 89.38 202 ASN A O 1
ATOM 1544 N N . SER A 1 203 ? -19.785 -9.722 10.517 1.00 89.44 203 SER A N 1
ATOM 1545 C CA . SER A 1 203 ? -20.906 -9.821 9.572 1.00 89.44 203 SER A CA 1
ATOM 1546 C C . SER A 1 203 ? -20.872 -8.703 8.526 1.00 89.44 203 SER A C 1
ATOM 1548 O O . SER A 1 203 ? -21.111 -8.947 7.340 1.00 89.44 203 SER A O 1
ATOM 1550 N N . VAL A 1 204 ? -20.499 -7.490 8.941 1.00 88.94 204 VAL A N 1
ATOM 1551 C CA . VAL A 1 204 ? -20.301 -6.350 8.042 1.00 88.94 204 VAL A CA 1
ATOM 1552 C C . VAL A 1 204 ? -19.129 -6.587 7.094 1.00 88.94 204 VAL A C 1
ATOM 1554 O O . VAL A 1 204 ? -19.273 -6.386 5.890 1.00 88.94 204 VAL A O 1
ATOM 1557 N N . GLN A 1 205 ? -17.997 -7.078 7.603 1.00 86.75 205 GLN A N 1
ATOM 1558 C CA . GLN A 1 205 ? -16.849 -7.452 6.778 1.00 86.75 205 GLN A CA 1
ATOM 1559 C C . GLN A 1 205 ? -17.244 -8.491 5.724 1.00 86.75 205 GLN A C 1
ATOM 1561 O O . GLN A 1 205 ? -16.967 -8.287 4.547 1.00 86.75 205 GLN A O 1
ATOM 1566 N N . ALA A 1 206 ? -17.941 -9.560 6.123 1.00 84.31 206 ALA A N 1
ATOM 1567 C CA . ALA A 1 206 ? -18.396 -10.595 5.197 1.00 84.31 206 ALA A CA 1
ATOM 1568 C C . ALA A 1 206 ? -19.322 -10.028 4.108 1.00 84.31 206 ALA A C 1
ATOM 1570 O O . ALA A 1 206 ? -19.199 -10.388 2.940 1.00 84.31 206 ALA A O 1
ATOM 1571 N N . SER A 1 207 ? -20.205 -9.093 4.470 1.00 81.50 207 SER A N 1
ATOM 1572 C CA . SER A 1 207 ? -21.091 -8.417 3.515 1.00 81.50 207 SER A CA 1
ATOM 1573 C C . SER A 1 207 ? -20.310 -7.586 2.492 1.00 81.50 207 SER A C 1
ATOM 1575 O O . SER A 1 207 ? -20.666 -7.550 1.316 1.00 81.50 207 SER A O 1
ATOM 1577 N N . LEU A 1 208 ? -19.223 -6.934 2.909 1.00 78.06 208 LEU A N 1
ATOM 1578 C CA . LEU A 1 208 ? -18.350 -6.184 2.004 1.00 78.06 208 LEU A CA 1
ATOM 1579 C C . LEU A 1 208 ? -17.505 -7.107 1.119 1.00 78.06 208 LEU A C 1
ATOM 1581 O O . LEU A 1 208 ? -17.354 -6.834 -0.069 1.00 78.06 208 LEU A O 1
ATOM 1585 N N . ASP A 1 209 ? -17.008 -8.217 1.666 1.00 74.62 209 ASP A N 1
ATOM 1586 C CA . ASP A 1 209 ? -16.187 -9.182 0.928 1.00 74.62 209 ASP A CA 1
ATOM 1587 C C . ASP A 1 209 ? -16.990 -9.892 -0.178 1.00 74.62 209 ASP A C 1
ATOM 1589 O O . ASP A 1 209 ? -16.502 -10.026 -1.300 1.00 74.62 209 ASP A O 1
ATOM 1593 N N . VAL A 1 210 ? -18.250 -10.266 0.082 1.00 63.56 210 VAL A N 1
ATOM 1594 C CA . VAL A 1 210 ? -19.159 -10.818 -0.946 1.00 63.56 210 VAL A CA 1
ATOM 1595 C C . VAL A 1 210 ? -19.344 -9.823 -2.095 1.00 63.56 210 VAL A C 1
ATOM 1597 O O . VAL A 1 210 ? -19.210 -10.171 -3.269 1.00 63.56 210 VAL A O 1
ATOM 1600 N N . ASN A 1 211 ? -19.564 -8.553 -1.766 1.00 57.97 211 ASN A N 1
ATOM 1601 C CA . ASN A 1 211 ? -19.787 -7.498 -2.752 1.00 57.97 211 ASN A CA 1
ATOM 1602 C C . ASN A 1 211 ? -18.515 -7.067 -3.502 1.00 57.97 211 ASN A C 1
ATOM 1604 O O . ASN A 1 211 ? -18.612 -6.387 -4.523 1.00 57.97 211 ASN A O 1
ATOM 1608 N N . ARG A 1 212 ? -17.329 -7.461 -3.025 1.00 61.34 212 ARG A N 1
ATOM 1609 C CA . ARG A 1 212 ? -16.053 -7.266 -3.726 1.00 61.34 212 ARG A CA 1
ATOM 1610 C C . ARG A 1 212 ? -15.898 -8.222 -4.908 1.00 61.34 212 ARG A C 1
ATOM 1612 O O . ARG A 1 212 ? -15.306 -7.849 -5.913 1.00 61.34 212 ARG A O 1
ATOM 1619 N N . THR A 1 213 ? -16.438 -9.437 -4.800 1.00 53.78 213 THR A N 1
ATOM 1620 C CA . THR A 1 213 ? -16.387 -10.438 -5.883 1.00 53.78 213 THR A CA 1
ATOM 1621 C C . THR A 1 213 ? -17.378 -10.175 -7.019 1.00 53.78 213 THR A C 1
ATOM 1623 O O . THR A 1 213 ? -17.202 -10.697 -8.116 1.00 53.78 213 THR A O 1
ATOM 1626 N N . SER A 1 214 ? -18.382 -9.318 -6.806 1.00 52.97 214 SER A N 1
ATOM 1627 C CA . SER A 1 214 ? -19.234 -8.803 -7.880 1.00 52.97 214 SER A CA 1
ATOM 1628 C C . SER A 1 214 ? -18.558 -7.594 -8.542 1.00 52.97 214 SER A C 1
ATOM 1630 O O . SER A 1 214 ? -18.742 -6.457 -8.112 1.00 52.97 214 SER A O 1
ATOM 1632 N N . SER A 1 215 ? -17.773 -7.844 -9.588 1.00 46.38 215 SER A N 1
ATOM 1633 C CA . SER A 1 215 ? -16.940 -6.897 -10.358 1.00 46.38 215 SER A CA 1
ATOM 1634 C C . SER A 1 215 ? -17.665 -5.716 -11.033 1.00 46.38 215 SER A C 1
ATOM 1636 O O . SER A 1 215 ? -17.036 -4.926 -11.727 1.00 46.38 215 SER A O 1
ATOM 1638 N N . LEU A 1 216 ? -18.974 -5.554 -10.839 1.00 44.34 216 LEU A N 1
ATOM 1639 C CA . LEU A 1 216 ? -19.807 -4.604 -11.589 1.00 44.34 216 LEU A CA 1
ATOM 1640 C C . LEU A 1 216 ? -19.852 -3.180 -11.008 1.00 44.34 216 LEU A C 1
ATOM 1642 O O . LEU A 1 216 ? -20.524 -2.319 -11.566 1.00 44.34 216 LEU A O 1
ATOM 1646 N N . TYR A 1 217 ? -19.172 -2.913 -9.891 1.00 47.22 217 TYR A N 1
ATOM 1647 C CA . TYR A 1 217 ? -19.315 -1.647 -9.164 1.00 47.22 217 TYR A CA 1
ATOM 1648 C C . TYR A 1 217 ? -17.991 -1.179 -8.553 1.00 47.22 217 TYR A C 1
ATOM 1650 O O . TYR A 1 217 ? -17.842 -1.157 -7.331 1.00 47.22 217 TYR A O 1
ATOM 1658 N N . GLN A 1 218 ? -17.012 -0.840 -9.390 1.00 54.06 218 GLN A N 1
ATOM 1659 C CA . GLN A 1 218 ? -15.716 -0.342 -8.912 1.00 54.06 218 GLN A CA 1
ATOM 1660 C C . GLN A 1 218 ? -15.670 1.174 -8.662 1.00 54.06 218 GLN A C 1
ATOM 1662 O O . GLN A 1 218 ? -14.723 1.637 -8.036 1.00 54.06 218 GLN A O 1
ATOM 1667 N N . ASP A 1 219 ? -16.698 1.932 -9.051 1.00 54.53 219 ASP A N 1
ATOM 1668 C CA . ASP A 1 219 ? -16.569 3.392 -9.188 1.00 54.53 219 ASP A CA 1
ATOM 1669 C C . ASP A 1 219 ? -17.359 4.222 -8.159 1.00 54.53 219 ASP A C 1
ATOM 1671 O O . ASP A 1 219 ? -17.854 5.308 -8.448 1.00 54.53 219 ASP A O 1
ATOM 1675 N N . GLY A 1 220 ? -17.516 3.718 -6.929 1.00 63.41 220 GLY A N 1
ATOM 1676 C CA . GLY A 1 220 ? -18.250 4.459 -5.901 1.00 63.41 220 GLY A CA 1
ATOM 1677 C C . GLY A 1 220 ? -17.802 4.198 -4.470 1.00 63.41 220 GLY A C 1
ATOM 1678 O O . GLY A 1 220 ? -17.560 3.058 -4.071 1.00 63.41 220 GLY A O 1
ATOM 1679 N N . THR A 1 221 ? -17.773 5.273 -3.681 1.00 73.31 221 THR A N 1
ATOM 1680 C CA . THR A 1 221 ? -17.681 5.218 -2.219 1.00 73.31 221 THR A CA 1
ATOM 1681 C C . THR A 1 221 ? -18.929 4.555 -1.649 1.00 73.31 221 THR A C 1
ATOM 1683 O O . THR A 1 221 ? -20.056 4.947 -1.958 1.00 73.31 221 THR A O 1
ATOM 1686 N N . ARG A 1 222 ? -18.737 3.537 -0.811 1.00 79.94 222 ARG A N 1
ATOM 1687 C CA . ARG A 1 222 ? -19.818 2.818 -0.133 1.00 79.94 222 ARG A CA 1
ATOM 1688 C C . ARG A 1 222 ? -19.654 2.928 1.363 1.00 79.94 222 ARG A C 1
ATOM 1690 O O . ARG A 1 222 ? -18.651 2.462 1.895 1.00 79.94 222 ARG A O 1
ATOM 1697 N N . ASP A 1 223 ? -20.692 3.427 2.014 1.00 84.38 223 ASP A N 1
ATOM 1698 C CA . ASP A 1 223 ? -20.754 3.534 3.462 1.00 84.38 223 ASP A CA 1
ATOM 1699 C C . ASP A 1 223 ? -21.889 2.678 4.011 1.00 84.38 223 ASP A C 1
ATOM 1701 O O . ASP A 1 223 ? -23.028 2.740 3.548 1.00 84.38 223 ASP A O 1
ATOM 1705 N N . LEU A 1 224 ? -21.572 1.889 5.029 1.00 87.94 224 LEU A N 1
ATOM 1706 C CA . LEU A 1 224 ? -22.527 1.138 5.820 1.00 87.94 224 LEU A CA 1
ATOM 1707 C C . LEU A 1 224 ? -22.375 1.561 7.275 1.00 87.94 224 LEU A C 1
ATOM 1709 O O . LEU A 1 224 ? -21.323 1.356 7.878 1.00 87.94 224 LEU A O 1
ATOM 1713 N N . VAL A 1 225 ? -23.431 2.131 7.846 1.00 89.31 225 VAL A N 1
ATOM 1714 C CA . VAL A 1 225 ? -23.464 2.513 9.258 1.00 89.31 225 VAL A CA 1
ATOM 1715 C C . VAL A 1 225 ? -24.556 1.725 9.956 1.00 89.31 225 VAL A C 1
ATOM 1717 O O . VAL A 1 225 ? -25.726 1.815 9.589 1.00 89.31 225 VAL A O 1
ATOM 1720 N N . ILE A 1 226 ? -24.173 0.937 10.955 1.00 89.69 226 ILE A N 1
ATOM 1721 C CA . ILE A 1 226 ? -25.084 0.067 11.694 1.00 89.69 226 ILE A CA 1
ATOM 1722 C C . ILE A 1 226 ? -24.964 0.362 13.182 1.00 89.69 226 ILE A C 1
ATOM 1724 O O . ILE A 1 226 ? -23.865 0.458 13.732 1.00 89.69 226 ILE A O 1
ATOM 1728 N N . ARG A 1 227 ? -26.120 0.464 13.838 1.00 89.31 227 ARG A N 1
ATOM 1729 C CA . ARG A 1 227 ? -26.213 0.474 15.294 1.00 89.31 227 ARG A CA 1
ATOM 1730 C C . ARG A 1 227 ? -26.313 -0.965 15.795 1.00 89.31 227 ARG A C 1
ATOM 1732 O O . ARG A 1 227 ? -27.215 -1.697 15.393 1.00 89.31 227 ARG A O 1
ATOM 1739 N N . GLY A 1 228 ? -25.371 -1.361 16.638 1.00 85.00 228 GLY A N 1
ATOM 1740 C CA . GLY A 1 228 ? -25.389 -2.624 17.361 1.00 85.00 228 GLY A CA 1
ATOM 1741 C C . GLY A 1 228 ? -26.123 -2.516 18.696 1.00 85.00 228 GLY A C 1
ATOM 1742 O O . GLY A 1 228 ? -26.709 -1.489 19.043 1.00 85.00 228 GLY A O 1
ATOM 1743 N N . SER A 1 229 ? -26.069 -3.596 19.465 1.00 80.19 229 SER A N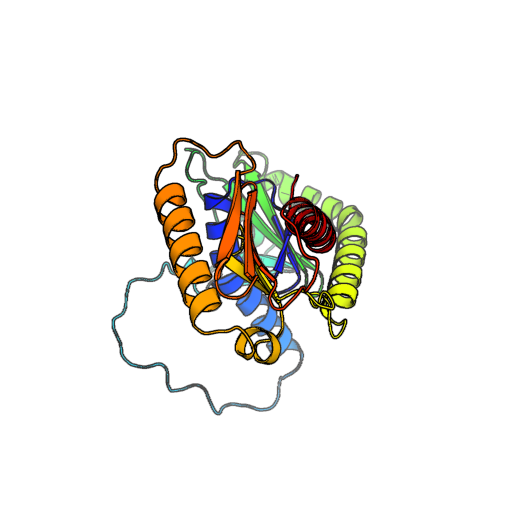 1
ATOM 1744 C CA . SER A 1 229 ? -26.448 -3.603 20.877 1.00 80.19 229 SER A CA 1
ATOM 1745 C C . SER A 1 229 ? -25.470 -2.766 21.719 1.00 80.19 229 SER A C 1
ATOM 1747 O O . SER A 1 229 ? -24.379 -2.423 21.266 1.00 80.19 229 SER A O 1
ATOM 1749 N N . GLN A 1 230 ? -25.871 -2.415 22.947 1.00 75.06 230 GLN A N 1
ATOM 1750 C CA . GLN A 1 230 ? -25.034 -1.673 23.913 1.00 75.06 230 GLN A CA 1
ATOM 1751 C C . GLN A 1 230 ? -24.540 -0.304 23.404 1.00 75.06 230 GLN A C 1
ATOM 1753 O O . GLN A 1 230 ? -23.414 0.104 23.681 1.00 75.06 230 GLN A O 1
ATOM 1758 N N . ASP A 1 231 ? -25.375 0.397 22.629 1.00 81.00 231 ASP A N 1
ATOM 1759 C CA . ASP A 1 231 ? -25.047 1.698 22.025 1.00 81.00 231 ASP A CA 1
ATOM 1760 C C . ASP A 1 231 ? -23.741 1.692 21.217 1.00 81.00 231 ASP A C 1
ATOM 1762 O O . ASP A 1 231 ? -23.010 2.684 21.147 1.00 81.00 231 ASP A O 1
ATOM 1766 N N . ALA A 1 232 ? -23.455 0.554 20.580 1.00 87.50 232 ALA A N 1
ATOM 1767 C CA . ALA A 1 232 ? -22.339 0.429 19.669 1.00 87.50 232 ALA A CA 1
ATOM 1768 C C . ALA A 1 232 ? -22.701 0.948 18.272 1.00 87.50 232 ALA A C 1
ATOM 1770 O O . ALA A 1 232 ? -23.763 0.639 17.729 1.00 87.50 232 ALA A O 1
ATOM 1771 N N . TRP A 1 233 ? -21.782 1.678 17.648 1.00 90.94 233 TRP A N 1
ATOM 1772 C CA . TRP A 1 233 ? -21.859 2.051 16.239 1.00 90.94 233 TRP A CA 1
ATOM 1773 C C . TRP A 1 233 ? -20.728 1.387 15.474 1.00 90.94 233 TRP A C 1
ATOM 1775 O O . TRP A 1 233 ? -19.558 1.529 15.834 1.00 90.94 233 TRP A O 1
ATOM 1785 N N . VAL A 1 234 ? -21.081 0.686 14.402 1.00 91.56 234 VAL A N 1
ATOM 1786 C CA . VAL A 1 234 ? -20.136 0.133 13.437 1.00 91.56 234 VAL A CA 1
ATOM 1787 C C . VAL A 1 234 ? -20.292 0.897 12.133 1.00 91.56 234 VAL A C 1
ATOM 1789 O O . VAL A 1 234 ? -21.383 0.959 11.569 1.00 91.56 234 VAL A O 1
ATOM 1792 N N . VAL A 1 235 ? -19.195 1.479 11.662 1.00 91.88 235 VAL A N 1
ATOM 1793 C CA . VAL A 1 235 ? -19.114 2.138 10.362 1.00 91.88 235 VAL A CA 1
ATOM 1794 C C . VAL A 1 235 ? -18.153 1.351 9.498 1.00 91.88 235 VAL A C 1
ATOM 1796 O O . VAL A 1 235 ? -17.018 1.097 9.899 1.00 91.88 235 VAL A O 1
ATOM 1799 N N . ALA A 1 236 ? -18.588 0.987 8.305 1.00 91.38 236 ALA A N 1
ATOM 1800 C CA . ALA A 1 236 ? -17.726 0.436 7.288 1.00 91.38 236 ALA A CA 1
ATOM 1801 C C . ALA A 1 236 ? -17.772 1.310 6.045 1.00 91.38 236 ALA A C 1
ATOM 1803 O O . ALA A 1 236 ? -18.846 1.718 5.617 1.00 91.38 236 ALA A O 1
ATOM 1804 N N . ARG A 1 237 ? -16.604 1.595 5.485 1.00 89.31 237 ARG A N 1
ATOM 1805 C CA . ARG A 1 237 ? -16.440 2.445 4.312 1.00 89.31 237 ARG A CA 1
ATOM 1806 C C . ARG A 1 237 ? -15.534 1.755 3.315 1.00 89.31 237 ARG A C 1
ATOM 1808 O O . ARG A 1 237 ? -14.453 1.300 3.680 1.00 89.31 237 ARG A O 1
ATOM 1815 N N . GLN A 1 238 ? -15.951 1.699 2.064 1.00 86.19 238 GLN A N 1
ATOM 1816 C CA . GLN A 1 238 ? -15.145 1.210 0.958 1.00 86.19 238 GLN A CA 1
ATOM 1817 C C . GLN A 1 238 ? -14.975 2.338 -0.056 1.00 86.19 238 GLN A C 1
ATOM 1819 O O . GLN A 1 238 ? -15.970 2.886 -0.519 1.00 86.19 238 GLN A O 1
ATOM 1824 N N . VAL A 1 239 ? -13.727 2.677 -0.387 1.00 81.62 239 VAL A N 1
ATOM 1825 C CA . VAL A 1 239 ? -13.398 3.659 -1.431 1.00 81.62 239 VAL A CA 1
ATOM 1826 C C . VAL A 1 239 ? -12.317 3.074 -2.328 1.00 81.62 239 VAL A C 1
ATOM 1828 O O . VAL A 1 239 ? -11.212 2.783 -1.861 1.00 81.62 239 VAL A O 1
ATOM 1831 N N . GLY A 1 240 ? -12.650 2.848 -3.600 1.00 77.88 240 GLY A N 1
ATOM 1832 C CA . GLY A 1 240 ? -11.791 2.128 -4.540 1.00 77.88 240 GLY A CA 1
ATOM 1833 C C . GLY A 1 240 ? -11.347 0.768 -3.983 1.00 77.88 240 GLY A C 1
ATOM 1834 O O . GLY A 1 240 ? -12.168 -0.074 -3.609 1.00 77.88 240 GLY A O 1
ATOM 1835 N N . SER A 1 241 ? -10.030 0.566 -3.885 1.00 73.81 241 SER A N 1
ATOM 1836 C CA . SER A 1 241 ? -9.420 -0.634 -3.295 1.00 73.81 241 SER A CA 1
ATOM 1837 C C . SER A 1 241 ? -9.394 -0.637 -1.759 1.00 73.81 241 SER A C 1
ATOM 1839 O O . SER A 1 241 ? -9.143 -1.680 -1.152 1.00 73.81 241 SER A O 1
ATOM 1841 N N . GLY A 1 242 ? -9.606 0.512 -1.118 1.00 82.75 242 GLY A N 1
ATOM 1842 C CA . GLY A 1 242 ? -9.489 0.690 0.323 1.00 82.75 242 GLY A CA 1
ATOM 1843 C C . GLY A 1 242 ? -10.764 0.306 1.067 1.00 82.75 242 GLY A C 1
ATOM 1844 O O . GLY A 1 242 ? -11.867 0.670 0.665 1.00 82.75 242 GLY A O 1
ATOM 1845 N N . GLN A 1 243 ? -10.616 -0.380 2.197 1.00 88.44 243 GLN A N 1
ATOM 1846 C CA . GLN A 1 243 ? -11.717 -0.750 3.083 1.00 88.44 243 GLN A CA 1
ATOM 1847 C C . GLN A 1 243 ? -11.403 -0.331 4.514 1.00 88.44 243 GLN A C 1
ATOM 1849 O O . GLN A 1 243 ? -10.387 -0.725 5.072 1.00 88.44 243 GLN A O 1
ATOM 1854 N N . MET A 1 244 ? -12.294 0.422 5.138 1.00 91.44 244 MET A N 1
ATOM 1855 C CA . MET A 1 244 ? -12.223 0.826 6.534 1.00 91.44 244 MET A CA 1
ATOM 1856 C C . MET A 1 244 ? -13.385 0.211 7.304 1.00 91.44 244 MET A C 1
ATOM 1858 O O . MET A 1 244 ? -14.528 0.266 6.868 1.00 91.44 244 MET A O 1
ATOM 1862 N N . LEU A 1 245 ? -13.092 -0.324 8.480 1.00 92.31 245 LEU A N 1
ATOM 1863 C CA . LEU A 1 245 ? -14.052 -0.700 9.505 1.00 92.31 245 LEU A CA 1
ATOM 1864 C C . LEU A 1 245 ? -13.727 0.077 10.768 1.00 92.31 245 LEU A C 1
ATOM 1866 O O . LEU A 1 245 ? -12.577 0.117 11.203 1.00 92.31 245 LEU A O 1
ATOM 1870 N N . MET A 1 246 ? -14.744 0.641 11.391 1.00 92.94 246 MET A N 1
ATOM 1871 C CA . MET A 1 246 ? -14.643 1.413 12.612 1.00 92.94 246 MET A CA 1
ATOM 1872 C C . MET A 1 246 ? -15.748 0.985 13.573 1.00 92.94 246 MET A C 1
ATOM 1874 O O . MET A 1 246 ? -16.885 0.772 13.169 1.00 92.94 246 MET A O 1
ATOM 1878 N N . ALA A 1 247 ? -15.407 0.884 14.853 1.00 91.56 247 ALA A N 1
ATOM 1879 C CA . ALA A 1 247 ? -16.330 0.603 15.935 1.00 91.56 247 ALA A CA 1
ATOM 1880 C C . ALA A 1 247 ? -16.214 1.653 17.042 1.00 91.56 247 ALA A C 1
ATOM 1882 O O . ALA A 1 247 ? -15.121 2.080 17.435 1.00 91.56 247 ALA A O 1
ATOM 1883 N N . MET A 1 248 ? -17.367 2.034 17.575 1.00 88.88 248 MET A N 1
ATOM 1884 C CA . MET A 1 248 ? -17.525 2.898 18.734 1.00 88.88 248 MET A CA 1
ATOM 1885 C C . MET A 1 248 ? -18.429 2.186 19.731 1.00 88.88 248 MET A C 1
ATOM 1887 O O . MET A 1 248 ? -19.482 1.710 19.340 1.00 88.88 248 MET A O 1
ATOM 1891 N N . GLU A 1 249 ? -18.030 2.123 20.998 1.00 86.94 249 GLU A N 1
ATOM 1892 C CA . GLU A 1 249 ? -18.825 1.547 22.090 1.00 86.94 249 GLU A CA 1
ATOM 1893 C C . GLU A 1 249 ? -18.872 2.544 23.246 1.00 86.94 249 GLU A C 1
ATOM 1895 O O . GLU A 1 249 ? -17.920 3.314 23.424 1.00 86.94 249 GLU A O 1
ATOM 1900 N N . ASN A 1 250 ? -19.935 2.488 24.052 1.00 74.06 250 ASN A N 1
ATOM 1901 C CA . ASN A 1 250 ? -20.105 3.274 25.281 1.00 74.06 250 ASN A CA 1
ATOM 1902 C C . ASN A 1 250 ? -20.076 4.799 25.074 1.00 74.06 250 ASN A C 1
ATOM 1904 O O . ASN A 1 250 ? -19.698 5.554 25.973 1.00 74.06 250 ASN A O 1
ATOM 1908 N N . GLY A 1 251 ? -20.461 5.274 23.889 1.00 66.19 251 GLY A N 1
ATOM 1909 C CA . GLY A 1 251 ? -20.674 6.694 23.645 1.00 66.19 251 GLY A CA 1
ATOM 1910 C C . GLY A 1 251 ? -22.058 7.076 24.142 1.00 66.19 251 GLY A C 1
ATOM 1911 O O . GLY A 1 251 ? -23.001 6.976 23.364 1.00 66.19 251 GLY A O 1
ATOM 1912 N N . ALA A 1 252 ? -22.162 7.504 25.404 1.00 51.69 252 ALA A N 1
ATOM 1913 C CA . ALA A 1 252 ? -23.427 7.825 26.078 1.00 51.69 252 ALA A CA 1
ATOM 1914 C C . ALA A 1 252 ? -24.325 8.836 25.324 1.00 51.69 252 ALA A C 1
ATOM 1916 O O . ALA A 1 252 ? -25.516 8.885 25.596 1.00 51.69 252 ALA A O 1
ATOM 1917 N N . ASP A 1 253 ? -23.784 9.551 24.327 1.00 55.88 253 ASP A N 1
ATOM 1918 C CA . ASP A 1 253 ? -24.506 10.489 23.454 1.00 55.88 253 ASP A CA 1
ATOM 1919 C C . ASP A 1 253 ? -24.221 10.285 21.950 1.00 55.88 253 ASP A C 1
ATOM 1921 O O . ASP A 1 253 ? -24.464 11.169 21.132 1.00 55.88 253 ASP A O 1
ATOM 1925 N N . SER A 1 254 ? -23.665 9.136 21.550 1.00 70.19 254 SER A N 1
ATOM 1926 C CA . SER A 1 254 ? -23.290 8.914 20.148 1.00 70.19 254 SER A CA 1
ATOM 1927 C C . SER A 1 254 ? -24.511 8.617 19.272 1.00 70.19 254 SER A C 1
ATOM 1929 O O . SER A 1 254 ? -25.188 7.600 19.433 1.00 70.19 254 SER A O 1
ATOM 1931 N N . ASN A 1 255 ? -24.795 9.509 18.322 1.00 82.31 255 ASN A N 1
ATOM 1932 C CA . ASN A 1 255 ? -25.823 9.314 17.299 1.00 82.31 255 ASN A CA 1
ATOM 1933 C C . ASN A 1 255 ? -25.198 8.976 15.928 1.00 82.31 255 ASN A C 1
ATOM 1935 O O . ASN A 1 255 ? -2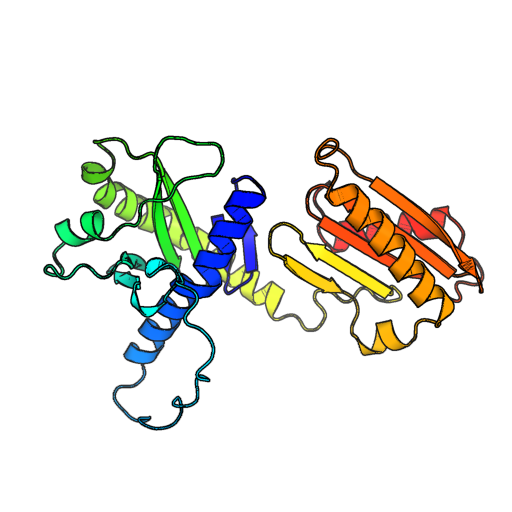3.979 8.989 15.749 1.00 82.31 255 ASN A O 1
ATOM 1939 N N . LEU A 1 256 ? -26.051 8.683 14.940 1.00 84.25 256 LEU A N 1
ATOM 1940 C CA . LEU A 1 256 ? -25.635 8.346 13.575 1.00 84.25 256 LEU A CA 1
ATOM 1941 C C . LEU A 1 256 ? -24.717 9.413 12.950 1.00 84.25 256 LEU A C 1
ATOM 1943 O O . LEU A 1 256 ? -23.743 9.074 12.279 1.00 84.25 256 LEU A O 1
ATOM 1947 N N . LEU A 1 257 ? -25.012 10.698 13.175 1.00 85.81 257 LEU A N 1
ATOM 1948 C CA . LEU A 1 257 ? -24.228 11.803 12.621 1.00 85.81 257 LEU A CA 1
ATOM 1949 C C . LEU A 1 257 ? -22.837 11.863 13.254 1.00 85.81 257 LEU A C 1
ATOM 1951 O O . LEU A 1 257 ? -21.865 12.117 12.548 1.00 85.81 257 LEU A O 1
ATOM 1955 N N . ASP A 1 258 ? -22.717 11.588 14.553 1.00 86.00 258 ASP A N 1
ATOM 1956 C CA . ASP A 1 258 ? -21.420 11.547 15.233 1.00 86.00 258 ASP A CA 1
ATOM 1957 C C . ASP A 1 258 ? -20.559 10.380 14.749 1.00 86.00 258 ASP A C 1
ATOM 1959 O O . ASP A 1 258 ? -19.353 10.545 14.540 1.00 86.00 258 ASP A O 1
ATOM 1963 N N . ALA A 1 259 ? -21.174 9.214 14.531 1.00 86.50 259 ALA A N 1
ATOM 1964 C CA . ALA A 1 259 ? -20.499 8.059 13.949 1.00 86.50 259 ALA A CA 1
ATOM 1965 C C . ALA A 1 259 ? -19.992 8.372 12.531 1.00 86.50 259 ALA A C 1
ATOM 1967 O O . ALA A 1 259 ? -18.819 8.137 12.236 1.00 86.50 259 ALA A O 1
ATOM 1968 N N . SER A 1 260 ? -20.837 8.986 11.692 1.00 86.69 260 SER A N 1
ATOM 1969 C CA . SER A 1 260 ? -20.467 9.411 10.335 1.00 86.69 260 SER A CA 1
ATOM 1970 C C . SER A 1 260 ? -19.334 10.440 10.345 1.00 86.69 260 SER A C 1
ATOM 1972 O O . SER A 1 260 ? -18.319 10.239 9.687 1.00 86.69 260 SER A O 1
ATOM 1974 N N . ARG A 1 261 ? -19.438 11.504 11.154 1.00 88.44 261 ARG A N 1
ATOM 1975 C CA . ARG A 1 261 ? -18.402 12.552 11.241 1.00 88.44 261 ARG A CA 1
ATOM 1976 C C . ARG A 1 261 ? -17.054 12.003 11.690 1.00 88.44 261 ARG A C 1
ATOM 1978 O O . ARG A 1 261 ? -16.012 12.433 11.202 1.00 88.44 261 ARG A O 1
ATOM 1985 N N . ARG A 1 262 ? -17.048 11.068 12.644 1.00 87.94 262 ARG A N 1
ATOM 1986 C CA . ARG A 1 262 ? -15.804 10.433 13.094 1.00 87.94 262 ARG A CA 1
ATOM 1987 C C . ARG A 1 262 ? -15.227 9.502 12.034 1.00 87.94 262 ARG A C 1
ATOM 1989 O O . ARG A 1 262 ? -14.006 9.429 11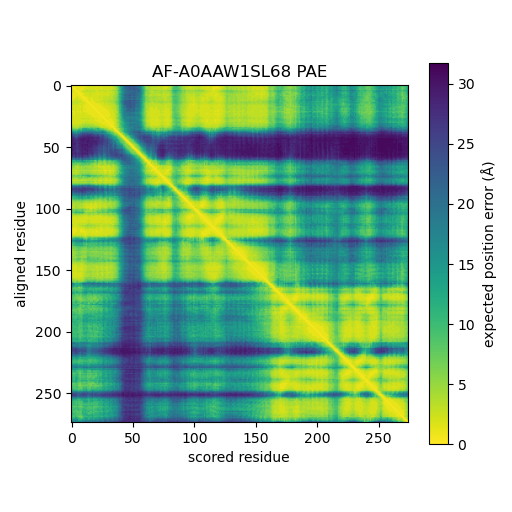.935 1.00 87.94 262 ARG A O 1
ATOM 1996 N N . ALA A 1 263 ? -16.070 8.833 11.247 1.00 88.00 263 ALA A N 1
ATOM 1997 C CA . ALA A 1 263 ? -15.618 8.062 10.097 1.00 88.00 263 ALA A CA 1
ATOM 1998 C C . ALA A 1 263 ? -14.993 8.967 9.026 1.00 88.00 263 ALA A C 1
ATOM 2000 O O . ALA A 1 263 ? -13.926 8.634 8.525 1.00 88.00 263 ALA A O 1
ATOM 2001 N N . ASP A 1 264 ? -15.568 10.142 8.751 1.00 88.56 264 ASP A N 1
ATOM 2002 C CA . ASP A 1 264 ? -14.985 11.134 7.835 1.00 88.56 264 ASP A CA 1
ATOM 2003 C C . ASP A 1 264 ? -13.626 11.633 8.324 1.00 88.56 264 ASP A C 1
ATOM 2005 O O . ASP A 1 264 ? -12.639 11.565 7.592 1.00 88.56 264 ASP A O 1
ATOM 2009 N N . ALA A 1 265 ? -13.545 12.045 9.593 1.00 86.50 265 ALA A N 1
ATOM 2010 C CA . ALA A 1 265 ? -12.287 12.462 10.204 1.00 86.50 265 ALA A CA 1
ATOM 2011 C C . ALA A 1 265 ? -11.231 11.347 10.146 1.00 86.50 265 ALA A C 1
ATOM 2013 O O . ALA A 1 265 ? -10.067 11.603 9.838 1.00 86.50 265 ALA A O 1
ATOM 2014 N N . LEU A 1 266 ? -11.636 10.098 10.398 1.00 86.69 266 LEU A N 1
ATOM 2015 C CA . LEU A 1 266 ? -10.756 8.941 10.301 1.00 86.69 266 LEU A CA 1
ATOM 2016 C C . LEU A 1 266 ? -10.299 8.693 8.857 1.00 86.69 266 LEU A C 1
ATOM 2018 O O . LEU A 1 266 ? -9.110 8.470 8.648 1.00 86.69 266 LEU A O 1
ATOM 2022 N N . SER A 1 267 ? -11.187 8.778 7.865 1.00 85.62 267 SER A N 1
ATOM 2023 C CA . SER A 1 267 ? -10.827 8.658 6.447 1.00 85.62 267 SER A CA 1
ATOM 2024 C C . SER A 1 267 ? -9.804 9.715 6.032 1.00 85.62 267 SER A C 1
ATOM 2026 O O . SER A 1 267 ? -8.825 9.378 5.365 1.00 85.62 267 SER A O 1
ATOM 2028 N N . THR A 1 268 ? -9.964 10.961 6.492 1.00 83.44 268 THR A N 1
ATOM 2029 C CA . THR A 1 268 ? -8.980 12.031 6.271 1.00 83.44 268 THR A CA 1
ATOM 2030 C C . THR A 1 268 ? -7.644 11.718 6.946 1.00 83.44 268 THR A C 1
ATOM 2032 O O . THR A 1 268 ? -6.601 11.815 6.304 1.00 83.44 268 THR A O 1
ATOM 2035 N N . CYS A 1 269 ? -7.648 11.282 8.212 1.00 80.88 269 CYS A N 1
ATOM 2036 C CA . CYS A 1 269 ? -6.424 10.888 8.922 1.00 80.88 269 CYS A CA 1
ATOM 2037 C C . CYS A 1 269 ? -5.702 9.718 8.242 1.00 80.88 269 CYS A C 1
ATOM 2039 O O . CYS A 1 269 ? -4.475 9.676 8.211 1.00 80.88 269 CYS A O 1
ATOM 2041 N N . LEU A 1 270 ? -6.458 8.769 7.691 1.00 76.38 270 LEU A N 1
ATOM 2042 C CA . LEU A 1 270 ? -5.924 7.615 6.976 1.00 76.38 270 LEU A CA 1
ATOM 2043 C C . LEU A 1 270 ? -5.490 7.930 5.546 1.00 76.38 270 LEU A C 1
ATOM 2045 O O . LEU A 1 270 ? -4.908 7.051 4.908 1.00 76.38 270 LEU A O 1
ATOM 2049 N N . LYS A 1 271 ? -5.737 9.160 5.069 1.00 75.81 271 LYS A N 1
ATOM 2050 C CA . LYS A 1 271 ? -5.512 9.582 3.683 1.00 75.81 271 LYS A CA 1
ATOM 2051 C C . LYS A 1 271 ? -6.166 8.598 2.704 1.00 75.81 271 LYS A C 1
ATOM 2053 O O . LYS A 1 271 ? -5.548 8.205 1.717 1.00 75.81 271 LYS A O 1
ATOM 2058 N N . MET A 1 272 ? -7.385 8.141 3.015 1.00 68.56 272 MET A N 1
ATOM 2059 C CA . MET A 1 272 ? -8.142 7.324 2.065 1.00 68.56 272 MET A CA 1
ATOM 2060 C C . MET A 1 272 ? -8.365 8.153 0.792 1.00 68.56 272 MET A C 1
ATOM 2062 O O . MET A 1 272 ? -8.679 9.340 0.920 1.00 68.56 272 MET A O 1
ATOM 2066 N N . PRO A 1 273 ? -8.182 7.574 -0.409 1.00 57.84 273 PRO A N 1
ATOM 2067 C CA . PRO A 1 273 ? -8.573 8.254 -1.638 1.00 57.84 273 PRO A CA 1
ATOM 2068 C C . PRO A 1 273 ? -10.056 8.628 -1.527 1.00 57.84 273 PRO A C 1
ATOM 2070 O O . PRO A 1 273 ? -10.828 7.855 -0.959 1.00 57.84 273 PRO A O 1
ATOM 2073 N N . VAL A 1 274 ? -10.407 9.835 -1.973 1.00 42.41 274 VAL A N 1
ATOM 2074 C CA . VAL A 1 274 ? -11.785 10.355 -2.026 1.00 42.41 274 VAL A CA 1
ATOM 2075 C C . VAL A 1 274 ? -12.301 10.197 -3.441 1.00 42.41 274 VAL A C 1
ATOM 2077 O O . VAL A 1 274 ? -11.507 10.501 -4.361 1.00 42.41 274 VAL A O 1
#

Radius of gyration: 22.92 Å; Cα contacts (8 Å, |Δi|>4): 356; chains: 1; bounding box: 60×45×57 Å

Secondary structure (DSSP, 8-state):
-EEETTEEEE--S-HHHHHHHHHHIIIIIHHHHHHHHHHHH-SS----S-------------GGGSGGGEEEPTTSBEEE--SS-SSHHHHHTT-EEE--TT-SS-EEEEEEEETTEEEEEEEE--TTHHHHHHHHHHHHHHHHHHHHHHHHHHHHHHHHSTTTT--TT-EEEEEETTTTEEEES-HHHHTTS-HHHHHHHHHHHHHHHHHHH-TT--S--EEEEEE-STT-EEEEEEETTEEEEEEE---TT--HHHHHHHHHHHHHHTT---

Sequence (274 aa):
MLLHGRYVLWSSLGMEDSQALHVLATTALLPAVTAHSAFSLGRRISSAYSSRSASGSASSRHPELSPKAWQVLPGGVLGLHNASSPDQASLINSLAHIYLQDEVDPHILLPYQCGDSLLLLLLHDRHDVRETLPELLTHFKNEAELTLKMLSSAASAELQASNQWHVPSLRYVFRDGLIGSVRGSPAAKLGTLSRETVLLLNSVQASLDVNRTSSLYQDGTRDLVIRGSQDAWVVARQVGSGQMLMAMENGADSNLLDASRRADALSTCLKMPV

pLDDT: mean 77.0, std 15.8, range [31.05, 93.5]

InterPro domains:
  IPR013176 Vacuolar fusion protein Ccz1 [PTHR13056] (7-266)